Protein 9BCY (pdb70)

Solvent-accessible surface area: 15008 Å² total; per-residue (Å²): 59,75,42,70,0,62,89,144,60,142,60,28,0,30,0,2,1,3,27,91,82,0,9,5,0,12,50,4,76,25,76,9,85,38,131,69,0,34,181,52,52,14,154,48,19,68,142,63,11,16,9,20,9,105,4,28,124,86,16,110,110,86,15,15,146,95,12,93,82,39,92,121,29,121,10,59,16,125,85,37,64,0,50,24,51,62,43,92,5,8,0,59,55,52,48,6,82,106,26,4,0,0,24,5,0,41,16,137,174,38,64,1,0,0,0,0,3,0,3,0,104,86,48,91,84,7,0,4,2,4,0,10,10,85,152,105,120,40,42,71,78,62,21,171,57,30,121,106,33,61,72,45,69,0,68,92,145,65,144,61,26,0,28,0,1,2,0,30,69,63,0,13,14,0,19,48,4,76,31,94,10,84,47,120,84,1,24,150,45,72,18,127,29,21,58,156,33,13,12,12,21,1,103,10,36,127,98,42,147,100,83,12,15,147,102,11,84,85,40,95,117,32,121,10,57,15,125,90,38,63,0,54,25,58,62,45,96,5,14,0,59,54,65,50,9,133,73,20,4,0,0,22,3,0,41,19,138,164,35,54,1,0,0,0,0,2,0,4,1,110,86,46,88,82,6,0,4,2,3,0,11,19,73,161,114,104,33,40,71,81,58,20,165,68,37,104,101,25

Structure (mmCIF, N/CA/C/O backbone):
data_9BCY
#
_entry.id   9BCY
#
_cell.length_a   39.160
_cell.length_b   40.112
_cell.length_c   56.511
_cell.angle_alpha   93.585
_cell.angle_beta   94.403
_cell.angle_gamma   111.925
#
_symmetry.space_group_name_H-M   'P 1'
#
loop_
_entity.id
_entity.type
_entity.pdbx_description
1 polymer 'Structural polyprotein'
2 non-polymer 1,2-ETHANEDIOL
3 water water
#
loop_
_atom_site.group_PDB
_atom_site.id
_atom_site.type_symbol
_atom_site.label_atom_id
_atom_site.label_alt_id
_atom_site.label_comp_id
_atom_site.label_asym_id
_atom_site.label_entity_id
_atom_site.label_seq_id
_atom_site.pdbx_PDB_ins_code
_atom_site.Cartn_x
_atom_site.Cartn_y
_atom_site.Cartn_z
_atom_site.occupancy
_atom_site.B_iso_or_equiv
_atom_site.auth_seq_id
_atom_site.auth_comp_id
_atom_site.auth_asym_id
_atom_site.auth_atom_id
_atom_site.pdbx_PDB_model_num
ATOM 1 N N . CYS A 1 9 ? 17.246 12.794 22.706 1.000 154.439 110 CYS AAA N 1
ATOM 2 C CA . CYS A 1 9 ? 15.812 13.133 22.655 1.000 174.955 110 CYS AAA CA 1
ATOM 3 C C . CYS A 1 9 ? 14.942 12.203 23.508 1.000 51.303 110 CYS AAA C 1
ATOM 4 O O . CYS A 1 9 ? 13.743 12.408 23.537 1.000 14.250 110 CYS AAA O 1
ATOM 7 N N . ILE A 1 10 ? 15.507 11.185 24.164 1.000 10.231 111 ILE AAA N 1
ATOM 8 C CA . ILE A 1 10 ? 14.764 10.267 25.029 1.000 8.827 111 ILE AAA CA 1
ATOM 9 C C . ILE A 1 10 ? 15.382 10.361 26.410 1.000 8.585 111 ILE AAA C 1
ATOM 10 O O . ILE A 1 10 ? 16.623 10.317 26.540 1.000 11.095 111 ILE AAA O 1
ATOM 15 N N . PHE A 1 11 ? 14.565 10.471 27.444 1.000 7.397 112 PHE AAA N 1
ATOM 16 C CA . PHE A 1 11 ? 14.977 10.627 28.831 1.000 7.986 112 PHE AAA CA 1
ATOM 17 C C . PHE A 1 11 ? 14.261 9.595 29.687 1.000 7.887 112 PHE AAA C 1
ATOM 18 O O . PHE A 1 11 ? 13.113 9.238 29.440 1.000 9.044 112 PHE AAA O 1
ATOM 26 N N . GLU A 1 12 ? 14.933 9.126 30.734 1.000 8.425 113 GLU AAA N 1
ATOM 27 C CA . GLU A 1 12 ? 14.299 8.283 31.728 1.000 8.570 113 GLU AAA CA 1
ATOM 28 C C . GLU A 1 12 ? 13.440 9.107 32.656 1.000 7.864 113 GLU AAA C 1
ATOM 29 O O . GLU A 1 12 ? 13.828 10.220 33.035 1.000 9.190 113 GLU AAA O 1
ATOM 35 N N . VAL A 1 13 ? 12.332 8.514 33.089 1.000 7.777 114 VAL AAA N 1
ATOM 36 C CA . VAL A 1 13 ? 11.547 8.961 34.236 1.000 7.750 114 VAL AAA CA 1
ATOM 37 C C . VAL A 1 13 ? 11.921 8.033 35.382 1.000 8.459 114 VAL AAA C 1
ATOM 38 O O . VAL A 1 13 ? 12.049 6.824 35.185 1.000 9.160 114 VAL AAA O 1
ATOM 42 N N A LYS A 1 14 ? 12.142 8.599 36.569 0.500 8.490 115 LYS AAA N 1
ATOM 43 N N B LYS A 1 14 ? 12.141 8.601 36.567 0.500 8.704 115 LYS AAA N 1
ATOM 44 C CA A LYS A 1 14 ? 12.536 7.794 37.737 0.500 9.507 115 LYS AAA CA 1
ATOM 45 C CA B LYS A 1 14 ? 12.535 7.802 37.738 0.500 9.824 115 LYS AAA CA 1
ATOM 46 C C A LYS A 1 14 ? 11.675 8.135 38.945 0.500 10.011 115 LYS AAA C 1
ATOM 47 C C B LYS A 1 14 ? 11.662 8.132 38.939 0.500 10.129 115 LYS AAA C 1
ATOM 48 O O A LYS A 1 14 ? 11.260 9.271 39.123 0.500 10.540 115 LYS AAA O 1
ATOM 49 O O B LYS A 1 14 ? 11.250 9.269 39.120 0.500 10.671 115 LYS AAA O 1
ATOM 60 N N . HIS A 1 15 ? 11.475 7.103 39.776 1.000 11.123 116 HIS AAA N 1
ATOM 61 C CA . HIS A 1 15 ? 10.791 7.225 41.054 1.000 11.701 116 HIS AAA CA 1
ATOM 62 C C . HIS A 1 15 ? 11.508 6.296 42.026 1.000 13.092 116 HIS AAA C 1
ATOM 63 O O . HIS A 1 15 ? 11.706 5.126 41.725 1.000 14.333 116 HIS AAA O 1
ATOM 70 N N . GLU A 1 16 ? 11.930 6.846 43.168 1.000 15.406 117 GLU AAA N 1
ATOM 71 C CA . GLU A 1 16 ? 12.626 6.054 44.207 1.000 17.997 117 GLU AAA CA 1
ATOM 72 C C . GLU A 1 16 ? 13.851 5.350 43.623 1.000 18.204 117 GLU AAA C 1
ATOM 73 O O . GLU A 1 16 ? 14.166 4.214 44.021 1.000 19.734 117 GLU AAA O 1
ATOM 79 N N . GLY A 1 17 ? 14.553 6.032 42.713 1.000 17.578 118 GLY AAA N 1
ATOM 80 C CA . GLY A 1 17 ? 15.794 5.551 42.118 1.000 20.004 118 GLY AAA CA 1
ATOM 81 C C . GLY A 1 17 ? 15.618 4.534 41.004 1.000 17.640 118 GLY AAA C 1
ATOM 82 O O . GLY A 1 17 ? 16.626 4.046 40.476 1.000 22.077 118 GLY AAA O 1
ATOM 83 N N . LYS A 1 18 ? 14.363 4.202 40.661 1.000 15.426 119 LYS AAA N 1
ATOM 84 C CA . LYS A 1 18 ? 14.095 3.179 39.656 1.000 15.568 119 LYS AAA CA 1
ATOM 85 C C . LYS A 1 18 ? 13.540 3.858 38.403 1.000 13.102 119 LYS AAA C 1
ATOM 86 O O . LYS A 1 18 ? 12.755 4.782 38.506 1.000 11.920 119 LYS AAA O 1
ATOM 92 N N . VAL A 1 19 ? 13.947 3.358 37.251 1.000 13.119 120 VAL AAA N 1
ATOM 93 C CA . VAL A 1 19 ? 13.394 3.840 35.979 1.000 11.070 120 VAL AAA CA 1
ATOM 94 C C . VAL A 1 19 ? 11.967 3.327 35.878 1.000 11.517 120 VAL AAA C 1
ATOM 95 O O . VAL A 1 19 ? 11.742 2.114 35.936 1.000 15.411 120 VAL AAA O 1
ATOM 99 N N . THR A 1 20 ? 11.016 4.224 35.647 1.000 9.628 121 THR AAA N 1
ATOM 100 C CA . THR A 1 20 ? 9.599 3.879 35.572 1.000 9.486 121 THR AAA CA 1
ATOM 101 C C . THR A 1 20 ? 9.013 4.000 34.168 1.000 8.710 121 THR AAA C 1
ATOM 102 O O . THR A 1 20 ? 7.915 3.529 33.937 1.000 9.295 121 THR AAA O 1
ATOM 106 N N . GLY A 1 21 ? 9.748 4.630 33.260 1.000 8.105 122 GLY AAA N 1
ATOM 107 C CA . GLY A 1 21 ? 9.285 4.861 31.900 1.000 7.736 122 GLY AAA CA 1
ATOM 108 C C . GLY A 1 21 ? 10.157 5.950 31.292 1.000 7.265 122 GLY AAA C 1
ATOM 109 O O . GLY A 1 21 ? 11.245 6.229 31.799 1.000 7.651 122 GLY AAA O 1
ATOM 110 N N . TYR A 1 22 ? 9.655 6.555 30.211 1.000 6.855 123 TYR AAA N 1
ATOM 111 C CA . TYR A 1 22 ? 10.446 7.457 29.394 1.000 6.888 123 TYR AAA CA 1
ATOM 112 C C . TYR A 1 22 ? 9.639 8.677 28.982 1.000 6.217 123 TYR AAA C 1
ATOM 113 O O . TYR A 1 22 ? 8.411 8.664 28.953 1.000 6.848 123 TYR AAA O 1
ATOM 122 N N . ALA A 1 23 ? 10.378 9.737 28.656 1.000 6.689 124 ALA AAA N 1
ATOM 123 C CA . ALA A 1 23 ? 9.832 10.949 28.070 1.000 6.438 124 ALA AAA CA 1
ATOM 124 C C . ALA A 1 23 ? 10.652 11.279 26.836 1.000 6.415 124 ALA AAA C 1
ATOM 125 O O . ALA A 1 23 ? 11.837 10.953 26.780 1.000 9.146 124 ALA AAA O 1
ATOM 127 N N . CYS A 1 24 ? 10.045 11.903 25.834 1.000 5.682 125 CYS AAA N 1
ATOM 128 C CA A CYS A 1 24 ? 10.655 12.183 24.532 0.500 5.597 125 CYS AAA CA 1
ATOM 129 C CA B CYS A 1 24 ? 10.800 12.221 24.634 0.500 6.439 125 CYS AAA CA 1
ATOM 130 C C . CYS A 1 24 ? 10.558 13.653 24.194 1.000 5.915 125 CYS AAA C 1
ATOM 131 O O . CYS A 1 24 ? 9.523 14.273 24.461 1.000 8.347 125 CYS AAA O 1
ATOM 136 N N . LEU A 1 25 ? 11.552 14.183 23.503 1.000 5.371 126 LEU AAA N 1
ATOM 137 C CA . LEU A 1 25 ? 11.487 15.503 22.905 1.000 5.582 126 LEU AAA CA 1
ATOM 138 C C . LEU A 1 25 ? 10.984 15.352 21.476 1.000 5.606 126 LEU AAA C 1
ATOM 139 O O . LEU A 1 25 ? 11.653 14.728 20.636 1.000 6.545 126 LEU AAA O 1
ATOM 144 N N . VAL A 1 26 ? 9.805 15.902 21.196 1.000 5.570 127 VAL AAA N 1
ATOM 145 C CA . VAL A 1 26 ? 9.148 15.739 19.903 1.000 6.049 127 VAL AAA CA 1
ATOM 146 C C . VAL A 1 26 ? 8.578 17.081 19.499 1.000 5.991 127 VAL AAA C 1
ATOM 147 O O . VAL A 1 26 ? 7.772 17.673 20.227 1.000 6.691 127 VAL AAA O 1
ATOM 151 N N . GLY A 1 27 ? 8.966 17.577 18.317 1.000 7.296 128 GLY AAA N 1
ATOM 152 C CA . GLY A 1 27 ? 8.504 18.887 17.884 1.000 8.054 128 GLY AAA CA 1
ATOM 153 C C . GLY A 1 27 ? 8.978 19.967 18.841 1.000 7.902 128 GLY AAA C 1
ATOM 154 O O . GLY A 1 27 ? 10.181 20.120 19.063 1.000 10.407 128 GLY AAA O 1
ATOM 155 N N . ASP A 1 28 ? 8.032 20.697 19.430 1.000 7.439 129 ASP AAA N 1
ATOM 156 C CA A ASP A 1 28 ? 8.265 21.733 20.436 0.500 7.622 129 ASP AAA CA 1
ATOM 157 C CA B ASP A 1 28 ? 8.419 21.672 20.449 0.500 7.482 129 ASP AAA CA 1
ATOM 158 C C . ASP A 1 28 ? 8.053 21.243 21.864 1.000 6.796 129 ASP AAA C 1
ATOM 159 O O . ASP A 1 28 ? 8.131 22.076 22.767 1.000 7.898 129 ASP AAA O 1
ATOM 168 N N . LYS A 1 29 ? 7.721 19.970 22.068 1.000 6.122 130 LYS AAA N 1
ATOM 169 C CA . LYS A 1 29 ? 7.234 19.483 23.347 1.000 6.670 130 LYS AAA CA 1
ATOM 170 C C . LYS A 1 29 ? 8.093 18.391 23.962 1.000 5.709 130 LYS AAA C 1
ATOM 171 O O . LYS A 1 29 ? 8.609 17.513 23.273 1.000 6.529 130 LYS AAA O 1
ATOM 177 N N . VAL A 1 30 ? 8.181 18.461 25.280 1.000 5.750 131 VAL AAA N 1
ATOM 178 C CA . VAL A 1 30 ? 8.558 17.329 26.118 1.000 5.919 131 VAL AAA CA 1
ATOM 179 C C . VAL A 1 30 ? 7.294 16.508 26.311 1.000 5.746 131 VAL AAA C 1
ATOM 180 O O . VAL A 1 30 ? 6.308 17.078 26.779 1.000 7.597 131 VAL AAA O 1
ATOM 184 N N . MET A 1 31 ? 7.309 15.238 25.910 1.000 5.786 132 MET AAA N 1
ATOM 185 C CA . MET A 1 31 ? 6.123 14.385 25.941 1.000 5.864 132 MET AAA CA 1
ATOM 186 C C . MET A 1 31 ? 6.391 13.204 26.858 1.000 5.919 132 MET AAA C 1
ATOM 187 O O . MET A 1 31 ? 7.304 12.417 26.607 1.000 7.551 132 MET AAA O 1
ATOM 192 N N . LYS A 1 32 ? 5.577 13.041 27.879 1.000 6.599 133 LYS AAA N 1
ATOM 193 C CA . LYS A 1 32 ? 5.677 11.949 28.837 1.000 6.925 133 LYS AAA CA 1
ATOM 194 C C . LYS A 1 32 ? 4.293 11.340 28.984 1.000 6.406 133 LYS AAA C 1
ATOM 195 O O . LYS A 1 32 ? 3.312 12.082 29.088 1.000 7.402 133 LYS AAA O 1
ATOM 201 N N . PRO A 1 33 ? 4.123 10.013 29.064 1.000 6.227 134 PRO AAA N 1
ATOM 202 C CA . PRO A 1 33 ? 2.808 9.474 29.412 1.000 6.537 134 PRO AAA CA 1
ATOM 203 C C . PRO A 1 33 ? 2.438 9.943 30.815 1.000 6.663 134 PRO AAA C 1
ATOM 204 O O . PRO A 1 33 ? 3.213 9.785 31.745 1.000 7.264 134 PRO AAA O 1
ATOM 208 N N . ALA A 1 34 ? 1.238 10.494 30.958 1.000 6.752 135 ALA AAA N 1
ATOM 209 C CA . ALA A 1 34 ? 0.819 11.065 32.238 1.000 7.645 135 ALA AAA CA 1
ATOM 210 C C . ALA A 1 34 ? 0.821 10.023 33.339 1.000 7.969 135 ALA AAA C 1
ATOM 211 O O . ALA A 1 34 ? 1.214 10.304 34.480 1.000 9.574 135 ALA AAA O 1
ATOM 213 N N . HIS A 1 35 ? 0.442 8.779 33.013 1.000 7.663 136 HIS AAA N 1
ATOM 214 C CA . HIS A 1 35 ? 0.258 7.767 34.048 1.000 8.807 136 HIS AAA CA 1
ATOM 215 C C . HIS A 1 35 ? 1.564 7.266 34.645 1.000 8.815 136 HIS AAA C 1
ATOM 216 O O . HIS A 1 35 ? 1.539 6.615 35.694 1.000 10.027 136 HIS AAA O 1
ATOM 223 N N . VAL A 1 36 ? 2.701 7.547 34.030 1.000 8.302 137 VAL AAA N 1
ATOM 224 C CA . VAL A 1 36 ? 3.976 7.036 34.534 1.000 8.735 137 VAL AAA CA 1
ATOM 225 C C . VAL A 1 36 ? 4.357 7.801 35.796 1.000 9.046 137 VAL AAA C 1
ATOM 226 O O . VAL A 1 36 ? 4.451 9.044 35.767 1.000 9.256 137 VAL AAA O 1
ATOM 230 N N . PRO A 1 37 ? 4.614 7.122 36.932 1.000 10.031 138 PRO AAA N 1
ATOM 231 C CA . PRO A 1 37 ? 5.029 7.805 38.157 1.000 10.392 138 PRO AAA CA 1
ATOM 232 C C . PRO A 1 37 ? 6.464 8.322 38.041 1.000 9.527 138 PRO AAA C 1
ATOM 233 O O . PRO A 1 37 ? 7.288 7.758 37.341 1.000 10.522 138 PRO AAA O 1
ATOM 237 N N . GLY A 1 38 ? 6.741 9.379 38.791 1.000 10.003 139 GLY AAA N 1
ATOM 238 C CA . GLY A 1 38 ? 8.112 9.858 38.929 1.000 10.564 139 GLY AAA CA 1
ATOM 239 C C . GLY A 1 38 ? 8.389 11.161 38.196 1.000 10.592 139 GLY AAA C 1
ATOM 240 O O . GLY A 1 38 ? 7.497 11.856 37.732 1.000 11.295 139 GLY AAA O 1
ATOM 241 N N . VAL A 1 39 ? 9.688 11.476 38.151 1.000 9.911 140 VAL AAA N 1
ATOM 242 C CA A VAL A 1 39 ? 10.148 12.755 37.593 0.500 10.934 140 VAL AAA CA 1
ATOM 243 C CA B VAL A 1 39 ? 10.214 12.756 37.658 0.500 9.181 140 VAL AAA CA 1
ATOM 244 C C . VAL A 1 39 ? 11.175 12.456 36.511 1.000 8.931 140 VAL AAA C 1
ATOM 245 O O . VAL A 1 39 ? 11.970 11.525 36.613 1.000 10.123 140 VAL AAA O 1
ATOM 252 N N . ILE A 1 40 ? 11.143 13.275 35.458 1.000 7.781 141 ILE AAA N 1
ATOM 253 C CA . ILE A 1 40 ? 12.105 13.123 34.382 1.000 7.486 141 ILE AAA CA 1
ATOM 254 C C . ILE A 1 40 ? 13.516 13.372 34.926 1.000 7.835 141 ILE AAA C 1
ATOM 255 O O . ILE A 1 40 ? 13.745 14.393 35.585 1.000 8.778 141 ILE AAA O 1
ATOM 260 N N . ASP A 1 41 ? 14.454 12.488 34.573 1.000 8.186 142 ASP AAA N 1
ATOM 261 C CA . ASP A 1 41 ? 15.836 12.582 35.060 1.000 8.622 142 ASP AAA CA 1
ATOM 262 C C . ASP A 1 41 ? 16.670 13.531 34.198 1.000 8.377 142 ASP AAA C 1
ATOM 263 O O . ASP A 1 41 ? 17.555 13.091 33.470 1.000 9.914 142 ASP AAA O 1
ATOM 268 N N . ASN A 1 42 ? 16.328 14.808 34.283 1.000 8.376 143 ASN AAA N 1
ATOM 269 C CA . ASN A 1 42 ? 17.070 15.861 33.601 1.000 7.975 143 ASN AAA CA 1
ATOM 270 C C . ASN A 1 42 ? 16.873 17.131 34.407 1.000 8.406 143 ASN AAA C 1
ATOM 271 O O . ASN A 1 42 ? 15.745 17.467 34.720 1.000 8.972 143 ASN AAA O 1
ATOM 276 N N . ILE A 1 43 ? 17.962 17.839 34.723 1.000 8.665 144 ILE AAA N 1
ATOM 277 C CA . ILE A 1 43 ? 17.899 19.013 35.588 1.000 10.017 144 ILE AAA CA 1
ATOM 278 C C . ILE A 1 43 ? 16.965 20.068 35.048 1.000 9.472 144 ILE AAA C 1
ATOM 279 O O . ILE A 1 43 ? 16.229 20.682 35.823 1.000 11.594 144 ILE AAA O 1
ATOM 284 N N A ASP A 1 44 ? 17.009 20.306 33.744 0.250 9.435 145 ASP AAA N 1
ATOM 285 N N B ASP A 1 44 ? 17.009 20.306 33.744 0.250 9.435 145 ASP AAA N 1
ATOM 286 N N C ASP A 1 44 ? 17.019 20.310 33.744 0.500 8.710 145 ASP AAA N 1
ATOM 287 C CA A ASP A 1 44 ? 16.167 21.344 33.143 0.250 10.132 145 ASP AAA CA 1
ATOM 288 C CA B ASP A 1 44 ? 16.167 21.344 33.143 0.250 10.132 145 ASP AAA CA 1
ATOM 289 C CA C ASP A 1 44 ? 16.176 21.344 33.144 0.500 8.762 145 ASP AAA CA 1
ATOM 290 C C A ASP A 1 44 ? 14.718 20.866 33.086 0.250 9.526 145 ASP AAA C 1
ATOM 291 C C B ASP A 1 44 ? 14.718 20.866 33.086 0.250 9.526 145 ASP AAA C 1
ATOM 292 C C C ASP A 1 44 ? 14.726 20.861 33.099 0.500 8.763 145 ASP AAA C 1
ATOM 293 O O A ASP A 1 44 ? 13.797 21.576 33.522 0.250 11.780 145 ASP AAA O 1
ATOM 294 O O B ASP A 1 44 ? 13.797 21.576 33.522 0.250 11.780 145 ASP AAA O 1
ATOM 295 O O C ASP A 1 44 ? 13.802 21.553 33.556 0.500 10.229 145 ASP AAA O 1
ATOM 308 N N . LEU A 1 45 ? 14.506 19.658 32.566 1.000 7.568 146 LEU AAA N 1
ATOM 309 C CA . LEU A 1 45 ? 13.140 19.184 32.356 1.000 7.602 146 LEU AAA CA 1
ATOM 310 C C . LEU A 1 45 ? 12.422 19.014 33.684 1.000 7.953 146 LEU AAA C 1
ATOM 311 O O . LEU A 1 45 ? 11.200 19.251 33.748 1.000 8.960 146 LEU AAA O 1
ATOM 316 N N . ALA A 1 46 ? 13.115 18.612 34.743 1.000 8.399 147 ALA AAA N 1
ATOM 317 C CA . ALA A 1 46 ? 12.463 18.365 36.024 1.000 9.414 147 ALA AAA CA 1
ATOM 318 C C . ALA A 1 46 ? 11.897 19.649 36.621 1.000 9.670 147 ALA AAA C 1
ATOM 319 O O . ALA A 1 46 ? 10.982 19.570 37.448 1.000 11.929 147 ALA AAA O 1
ATOM 321 N N . ARG A 1 47 ? 12.437 20.805 36.249 1.000 9.430 148 ARG AAA N 1
ATOM 322 C CA . ARG A 1 47 ? 12.060 22.085 36.826 1.000 10.387 148 ARG AAA CA 1
ATOM 323 C C . ARG A 1 47 ? 10.966 22.808 36.054 1.000 9.943 148 ARG AAA C 1
ATOM 324 O O . ARG A 1 47 ? 10.536 23.886 36.469 1.000 11.738 148 ARG AAA O 1
ATOM 332 N N . LEU A 1 48 ? 10.464 22.238 34.974 1.000 8.383 149 LEU AAA N 1
ATOM 333 C CA . LEU A 1 48 ? 9.373 22.824 34.216 1.000 8.653 149 LEU AAA CA 1
ATOM 334 C C . LEU A 1 48 ? 8.021 22.502 34.844 1.000 9.112 149 LEU AAA C 1
ATOM 335 O O . LEU A 1 48 ? 7.878 21.500 35.529 1.000 10.795 149 LEU AAA O 1
ATOM 340 N N A SER A 1 49 ? 7.055 23.367 34.529 0.500 11.380 150 SER AAA N 1
ATOM 341 N N B SER A 1 49 ? 7.049 23.366 34.596 0.500 10.594 150 SER AAA N 1
ATOM 342 C CA A SER A 1 49 ? 5.624 23.082 34.724 0.500 13.389 150 SER AAA CA 1
ATOM 343 C CA B SER A 1 4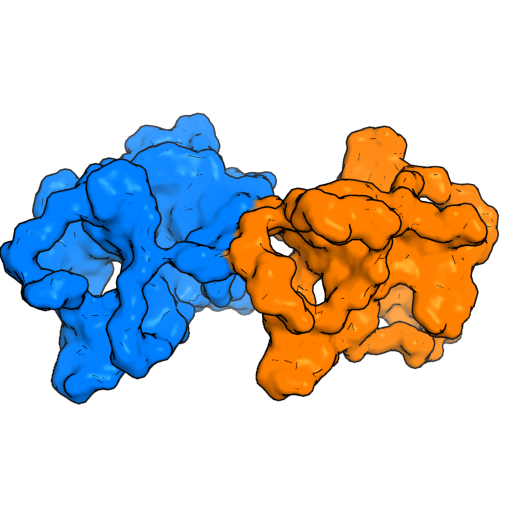9 ? 5.661 22.944 34.800 0.500 10.806 150 SER AAA CA 1
ATOM 344 C C A SER A 1 49 ? 5.033 22.348 33.518 0.500 10.250 150 SER AAA C 1
ATOM 345 C C B SER A 1 49 ? 5.194 22.193 33.560 0.500 8.936 150 SER AAA C 1
ATOM 346 O O A SER A 1 49 ? 5.251 22.765 32.376 0.500 11.786 150 SER AAA O 1
ATOM 347 O O B SER A 1 49 ? 5.689 22.402 32.457 0.500 8.154 150 SER AAA O 1
ATOM 352 N N . TYR A 1 50 ? 4.259 21.292 33.780 1.000 8.223 151 TYR AAA N 1
ATOM 353 C CA . TYR A 1 50 ? 3.725 20.455 32.724 1.000 7.052 151 TYR AAA CA 1
ATOM 354 C C . TYR A 1 50 ? 2.218 20.608 32.682 1.000 7.655 151 TYR AAA C 1
ATOM 355 O O . TYR A 1 50 ? 1.580 20.864 33.730 1.000 12.153 151 TYR AAA O 1
ATOM 364 N N . LYS A 1 51 ? 1.635 20.430 31.516 1.000 6.609 152 LYS AAA N 1
ATOM 365 C CA . LYS A 1 51 ? 0.196 20.282 31.371 1.000 7.181 152 LYS AAA CA 1
ATOM 366 C C . LYS A 1 51 ? -0.108 18.811 31.232 1.000 7.097 152 LYS AAA C 1
ATOM 367 O O . LYS A 1 51 ? 0.441 18.133 30.358 1.000 8.381 152 LYS AAA O 1
ATOM 373 N N . LYS A 1 52 ? -1.003 18.294 32.057 1.000 7.166 153 LYS AAA N 1
ATOM 374 C CA . LYS A 1 52 ? -1.298 16.873 32.170 1.000 9.050 153 LYS AAA CA 1
ATOM 375 C C . LYS A 1 52 ? -2.790 16.655 31.984 1.000 8.394 153 LYS AAA C 1
ATOM 376 O O . LYS A 1 52 ? -3.606 17.351 32.604 1.000 10.100 153 LYS AAA O 1
ATOM 382 N N A SER A 1 53 ? -3.162 15.668 31.186 0.500 9.770 154 SER AAA N 1
ATOM 383 N N B SER A 1 53 ? -3.190 15.690 31.182 0.500 8.817 154 SER AAA N 1
ATOM 384 C CA A SER A 1 53 ? -4.576 15.337 31.027 0.500 10.976 154 SER AAA CA 1
ATOM 385 C CA B SER A 1 53 ? -4.595 15.295 31.220 0.500 8.925 154 SER AAA CA 1
ATOM 386 C C A SER A 1 53 ? -4.754 13.863 30.715 0.500 9.832 154 SER AAA C 1
ATOM 387 C C B SER A 1 53 ? -4.721 13.844 30.823 0.500 8.759 154 SER AAA C 1
ATOM 388 O O A SER A 1 53 ? -3.948 13.261 29.963 0.500 10.022 154 SER AAA O 1
ATOM 389 O O B SER A 1 53 ? -3.853 13.244 30.148 0.500 9.014 154 SER AAA O 1
ATOM 394 N N . SER A 1 54 ? -5.846 13.278 31.212 1.000 9.629 155 SER AAA N 1
ATOM 395 C CA . SER A 1 54 ? -6.207 11.918 30.877 1.000 10.051 155 SER AAA CA 1
ATOM 396 C C . SER A 1 54 ? -6.696 11.793 29.444 1.000 9.005 155 SER AAA C 1
ATOM 397 O O . SER A 1 54 ? -6.805 10.662 28.980 1.000 11.239 155 SER AAA O 1
ATOM 400 N N . LYS A 1 55 ? -7.001 12.872 28.745 1.000 9.604 156 LYS AAA N 1
ATOM 401 C CA . LYS A 1 55 ? -7.614 12.777 27.416 1.000 11.360 156 LYS AAA CA 1
ATOM 402 C C . LYS A 1 55 ? -6.751 11.942 26.470 1.000 10.067 156 LYS AAA C 1
ATOM 403 O O . LYS A 1 55 ? -7.263 11.050 25.780 1.000 11.718 156 LYS AAA O 1
ATOM 409 N N . TYR A 1 56 ? -5.461 12.248 26.428 1.000 8.946 157 TYR AAA N 1
ATOM 410 C CA . TYR A 1 56 ? -4.505 11.529 25.596 1.000 9.296 157 TYR AAA CA 1
ATOM 411 C C . TYR A 1 56 ? -3.459 10.821 26.443 1.000 7.775 157 TYR AAA C 1
ATOM 412 O O . TYR A 1 56 ? -2.469 10.302 25.911 1.000 8.578 157 TYR AAA O 1
ATOM 421 N N . ASP A 1 57 ? -3.625 10.812 27.774 1.000 6.978 158 ASP AAA N 1
ATOM 422 C CA . ASP A 1 57 ? -2.611 10.306 28.691 1.000 6.981 158 ASP AAA CA 1
ATOM 423 C C . ASP A 1 57 ? -1.256 10.964 28.461 1.000 7.197 158 ASP AAA C 1
ATOM 424 O O . ASP A 1 57 ? -0.222 10.297 28.516 1.000 7.621 158 ASP AAA O 1
ATOM 429 N N . LEU A 1 58 ? -1.267 12.281 28.265 1.000 7.572 159 LEU AAA N 1
ATOM 430 C CA . LEU A 1 58 ? -0.038 13.045 28.034 1.000 7.714 159 LEU AAA CA 1
ATOM 431 C C . LEU A 1 58 ? 0.194 14.063 29.138 1.000 7.002 159 LEU AAA C 1
ATOM 432 O O . LEU A 1 58 ? -0.713 14.737 29.624 1.000 8.121 159 LEU AAA O 1
ATOM 437 N N . GLU A 1 59 ? 1.478 14.207 29.444 1.000 6.852 160 GLU AAA N 1
ATOM 438 C CA . GLU A 1 59 ? 2.029 15.245 30.315 1.000 6.778 160 GLU AAA CA 1
ATOM 439 C C . GLU A 1 59 ? 3.112 15.937 29.503 1.000 6.325 160 GLU AAA C 1
ATOM 440 O O . GLU A 1 59 ? 4.092 15.280 29.151 1.000 8.132 160 GLU AAA O 1
ATOM 446 N N A CYS A 1 60 ? 2.939 17.225 29.219 0.500 5.638 161 CYS AAA N 1
ATOM 447 N N B CYS A 1 60 ? 2.931 17.219 29.189 0.500 6.481 161 CYS AAA N 1
ATOM 448 C CA A CYS A 1 60 ? 3.810 17.910 28.266 0.500 5.534 161 CYS AAA CA 1
ATOM 449 C CA B CYS A 1 60 ? 3.839 17.887 28.256 0.500 6.819 161 CYS AAA CA 1
ATOM 450 C C A CYS A 1 60 ? 4.274 19.245 28.807 0.500 5.836 161 CYS AAA C 1
ATOM 451 C C B CYS A 1 60 ? 4.221 19.277 28.714 0.500 6.560 161 CYS AAA C 1
ATOM 452 O O A CYS A 1 60 ? 3.641 19.887 29.654 0.500 6.191 161 CYS AAA O 1
ATOM 453 O O B CYS A 1 60 ? 3.473 19.985 29.404 0.500 6.829 161 CYS AAA O 1
ATOM 458 N N . ALA A 1 61 ? 5.418 19.682 28.282 1.000 6.894 162 ALA AAA N 1
ATOM 459 C CA . ALA A 1 61 ? 5.942 21.031 28.536 1.000 7.390 162 ALA AAA CA 1
ATOM 460 C C . ALA A 1 61 ? 6.624 21.513 27.275 1.000 6.593 162 ALA AAA C 1
ATOM 461 O O . ALA A 1 61 ? 6.973 20.735 26.401 1.000 6.831 162 ALA AAA O 1
ATOM 463 N N . GLN A 1 62 ? 6.817 22.822 27.177 1.000 8.106 163 GLN AAA N 1
ATOM 464 C CA . GLN A 1 62 ? 7.627 23.358 26.084 1.000 7.683 163 GLN AAA CA 1
ATOM 465 C C . GLN A 1 62 ? 9.087 22.970 26.282 1.000 6.987 163 GLN AAA C 1
ATOM 466 O O . GLN A 1 62 ? 9.632 23.104 27.369 1.000 8.252 163 GLN AAA O 1
ATOM 472 N N . ILE A 1 63 ? 9.728 22.512 25.215 1.000 7.103 164 ILE AAA N 1
ATOM 473 C CA . ILE A 1 63 ? 11.144 22.154 25.312 1.000 7.345 164 ILE AAA CA 1
ATOM 474 C C . ILE A 1 63 ? 11.972 23.399 25.605 1.000 6.939 164 ILE AAA C 1
ATOM 475 O O . ILE A 1 63 ? 11.829 24.414 24.924 1.000 7.960 164 ILE AAA O 1
ATOM 480 N N . PRO A 1 64 ? 12.890 23.330 26.579 1.000 7.445 165 PRO AAA N 1
ATOM 481 C CA . PRO A 1 64 ? 13.787 24.468 26.828 1.000 8.636 165 PRO AAA CA 1
ATOM 482 C C . PRO A 1 64 ? 14.579 24.830 25.575 1.000 7.847 165 PRO AAA C 1
ATOM 483 O O . PRO A 1 64 ? 14.981 23.968 24.804 1.000 8.165 165 PRO AAA O 1
ATOM 487 N N . VAL A 1 65 ? 14.903 26.126 25.463 1.000 8.261 166 VAL AAA N 1
ATOM 488 C CA . VAL A 1 65 ? 15.749 26.608 24.376 1.000 8.257 166 VAL AAA CA 1
ATOM 489 C C . VAL A 1 65 ? 16.997 25.748 24.174 1.000 8.293 166 VAL AAA C 1
ATOM 490 O O . VAL A 1 65 ? 17.352 25.426 23.039 1.000 8.926 166 VAL AAA O 1
ATOM 494 N N . ALA A 1 66 ? 17.670 25.376 25.261 1.000 8.383 167 ALA AAA N 1
ATOM 495 C CA . ALA A 1 66 ? 18.923 24.620 25.149 1.000 9.306 167 ALA AAA CA 1
ATOM 496 C C . ALA A 1 66 ? 18.764 23.253 24.510 1.000 9.090 167 ALA AAA C 1
ATOM 497 O O . ALA A 1 66 ? 19.754 22.662 24.092 1.000 10.450 167 ALA AAA O 1
ATOM 499 N N . MET A 1 67 ? 17.535 22.720 24.524 1.000 7.851 168 MET AAA N 1
ATOM 500 C CA . MET A 1 67 ? 17.258 21.356 24.097 1.000 8.260 168 MET AAA CA 1
ATOM 501 C C . MET A 1 67 ? 16.461 21.300 22.812 1.000 8.663 168 MET AAA C 1
ATOM 502 O O . MET A 1 67 ? 16.230 20.201 22.282 1.000 9.914 168 MET AAA O 1
ATOM 507 N N . LYS A 1 68 ? 16.003 22.427 22.282 1.000 8.707 169 LYS AAA N 1
ATOM 508 C CA . LYS A 1 68 ? 15.098 22.409 21.140 1.000 9.440 169 LYS AAA CA 1
ATOM 509 C C . LYS A 1 68 ? 15.687 21.682 19.950 1.000 9.591 169 LYS AAA C 1
ATOM 510 O O . LYS A 1 68 ? 14.975 20.949 19.244 1.000 10.431 169 LYS AAA O 1
ATOM 516 N N . SER A 1 69 ? 16.984 21.885 19.704 1.000 9.950 170 SER AAA N 1
ATOM 517 C CA . SER A 1 69 ? 17.604 21.322 18.510 1.000 11.579 170 SER AAA CA 1
ATOM 518 C C . SER A 1 69 ? 17.753 19.805 18.607 1.000 11.059 170 SER AAA C 1
ATOM 519 O O . SER A 1 69 ? 18.049 19.163 17.583 1.000 13.667 170 SER AAA O 1
ATOM 522 N N . ASP A 1 70 ? 17.628 19.242 19.803 1.000 9.500 171 ASP AAA N 1
ATOM 523 C CA . ASP A 1 70 ? 17.689 17.792 19.985 1.000 10.420 171 ASP AAA CA 1
ATOM 524 C C . ASP A 1 70 ? 16.345 17.117 19.768 1.000 9.554 171 ASP AAA C 1
ATOM 525 O O . ASP A 1 70 ? 16.290 15.875 19.781 1.000 11.747 171 ASP AAA O 1
ATOM 530 N N . ALA A 1 71 ? 15.280 17.861 19.590 1.000 8.014 172 ALA AAA N 1
ATOM 531 C CA . ALA A 1 71 ? 13.967 17.249 19.442 1.000 7.279 172 ALA AAA CA 1
ATOM 532 C C . ALA A 1 71 ? 13.856 16.455 18.160 1.000 7.347 172 ALA AAA C 1
ATOM 533 O O . ALA A 1 71 ? 14.367 16.863 17.120 1.000 9.580 172 ALA AAA O 1
ATOM 535 N N . SER A 1 72 ? 13.114 15.370 18.220 1.000 6.464 173 SER AAA N 1
ATOM 536 C CA A SER A 1 72 ? 12.769 14.630 17.019 0.500 6.732 173 SER AAA CA 1
ATOM 537 C CA B SER A 1 72 ? 12.764 14.626 17.018 0.500 6.662 173 SER AAA CA 1
ATOM 538 C C . SER A 1 72 ? 11.654 15.320 16.260 1.000 6.253 173 SER AAA C 1
ATOM 539 O O . SER A 1 72 ? 10.782 15.953 16.842 1.000 7.482 173 SER AAA O 1
ATOM 544 N N A LYS A 1 73 ? 11.690 15.131 14.955 0.500 6.490 174 LYS AAA N 1
ATOM 545 N N B LYS A 1 73 ? 11.669 15.153 14.951 0.500 6.428 174 LYS AAA N 1
ATOM 546 C CA A LYS A 1 73 ? 10.553 15.418 14.091 0.500 7.064 174 LYS AAA CA 1
ATOM 547 C CA B LYS A 1 73 ? 10.497 15.485 14.148 0.500 7.113 174 LYS AAA CA 1
ATOM 548 C C A LYS A 1 73 ? 9.492 14.341 14.287 0.500 6.660 174 LYS AAA C 1
ATOM 549 C C B LYS A 1 73 ? 9.492 14.351 14.282 0.500 6.685 174 LYS AAA C 1
ATOM 550 O O A LYS A 1 73 ? 9.796 13.255 14.805 0.500 7.018 174 LYS AAA O 1
ATOM 551 O O B LYS A 1 73 ? 9.817 13.262 14.784 0.500 7.187 174 LYS AAA O 1
ATOM 562 N N . TYR A 1 74 ? 8.277 14.620 13.845 1.000 7.207 175 TYR AAA N 1
ATOM 563 C CA . TYR A 1 74 ? 7.183 13.659 13.882 1.000 6.830 175 TYR AAA CA 1
ATOM 564 C C . TYR A 1 74 ? 6.401 13.733 12.581 1.000 6.606 175 TYR AAA C 1
ATOM 565 O O . TYR A 1 74 ? 6.557 14.670 11.786 1.000 7.463 175 TYR AAA O 1
ATOM 574 N N . THR A 1 75 ? 5.552 12.729 12.376 1.000 6.652 176 THR AAA N 1
ATOM 575 C CA . THR A 1 75 ? 4.658 12.714 11.230 1.000 6.754 176 THR AAA CA 1
ATOM 576 C C . THR A 1 75 ? 3.395 11.957 11.568 1.000 6.606 176 THR AAA C 1
ATOM 577 O O . THR A 1 75 ? 3.422 11.022 12.363 1.000 7.800 176 THR AAA O 1
ATOM 581 N N . HIS A 1 76 ? 2.313 12.316 10.870 1.000 7.336 177 HIS AAA N 1
ATOM 582 C CA . HIS A 1 76 ? 1.077 11.553 10.832 1.000 7.490 177 HIS AAA CA 1
ATOM 583 C C . HIS A 1 76 ? 1.142 10.359 9.882 1.000 7.621 177 HIS AAA C 1
ATOM 584 O O . HIS A 1 76 ? 0.274 9.489 9.942 1.000 8.326 177 HIS AAA O 1
ATOM 591 N N . GLU A 1 77 ? 2.138 10.336 8.999 1.000 7.535 178 GLU AAA N 1
ATOM 592 C CA . GLU A 1 77 ? 2.160 9.327 7.941 1.000 8.699 178 GLU AAA CA 1
ATOM 593 C C . GLU A 1 77 ? 2.496 7.954 8.496 1.000 8.485 178 GLU AAA C 1
ATOM 594 O O . GLU A 1 77 ? 3.599 7.737 9.029 1.000 8.765 178 GLU AAA O 1
ATOM 600 N N . LYS A 1 78 ? 1.551 7.025 8.353 1.000 8.406 179 LYS AAA N 1
ATOM 601 C CA . LYS A 1 78 ? 1.704 5.671 8.860 1.000 8.876 179 LYS AAA CA 1
ATOM 602 C C . LYS A 1 78 ? 1.233 4.685 7.798 1.000 8.811 179 LYS AAA C 1
ATOM 603 O O . LYS A 1 78 ? 0.300 3.928 8.022 1.000 9.879 179 LYS AAA O 1
ATOM 609 N N . PRO A 1 79 ? 1.923 4.619 6.643 1.000 7.925 180 PRO AAA N 1
ATOM 610 C CA . PRO A 1 79 ? 1.649 3.532 5.703 1.000 8.490 180 PRO AAA CA 1
ATOM 611 C C . PRO A 1 79 ? 1.903 2.197 6.385 1.000 8.772 180 PRO AAA C 1
ATOM 612 O O . PRO A 1 79 ? 2.716 2.064 7.318 1.000 9.419 180 PRO AAA O 1
ATOM 616 N N . GLU A 1 80 ? 1.238 1.162 5.903 1.000 8.633 181 GLU AAA N 1
ATOM 617 C CA . GLU A 1 80 ? 1.447 -0.166 6.463 1.000 9.050 181 GLU AAA CA 1
ATOM 618 C C . GLU A 1 80 ? 2.863 -0.648 6.183 1.000 8.379 181 GLU AAA C 1
ATOM 619 O O . GLU A 1 80 ? 3.505 -0.277 5.199 1.000 9.582 181 GLU AAA O 1
ATOM 625 N N . GLY A 1 81 ? 3.361 -1.483 7.095 1.000 7.778 182 GLY AAA N 1
ATOM 626 C CA . GLY A 1 81 ? 4.706 -2.017 6.952 1.000 7.688 182 GLY AAA CA 1
ATOM 627 C C . GLY A 1 81 ? 5.319 -2.178 8.330 1.000 7.223 182 GLY AAA C 1
ATOM 628 O O . GLY A 1 81 ? 4.683 -2.778 9.215 1.000 9.009 182 GLY AAA O 1
ATOM 629 N N . HIS A 1 82 ? 6.558 -1.724 8.480 1.000 6.734 183 HIS AAA N 1
ATOM 630 C CA . HIS A 1 82 ? 7.287 -1.833 9.743 1.000 6.730 183 HIS AAA CA 1
ATOM 631 C C . HIS A 1 82 ? 7.965 -0.511 10.076 1.000 6.237 183 HIS AAA C 1
ATOM 632 O O . HIS A 1 82 ? 8.368 0.238 9.188 1.000 7.051 183 HIS AAA O 1
ATOM 639 N N . TYR A 1 83 ? 8.060 -0.304 11.374 1.000 6.395 184 TYR AAA N 1
ATOM 640 C CA . TYR A 1 83 ? 8.650 0.866 12.012 1.000 6.154 184 TYR AAA CA 1
ATOM 641 C C . TYR A 1 83 ? 9.696 0.413 13.022 1.000 6.028 184 TYR AAA C 1
ATOM 642 O O . TYR A 1 83 ? 9.901 -0.790 13.197 1.000 6.620 184 TYR AAA O 1
ATOM 651 N N . ASN A 1 84 ? 10.331 1.379 13.681 1.000 6.160 185 ASN AAA N 1
ATOM 652 C CA . ASN A 1 84 ? 11.529 1.115 14.468 1.000 6.417 185 ASN AAA CA 1
ATOM 653 C C . ASN A 1 84 ? 11.318 1.557 15.906 1.000 6.291 185 ASN AAA C 1
ATOM 654 O O . ASN A 1 84 ? 10.823 2.659 16.155 1.000 7.862 185 ASN AAA O 1
ATOM 659 N N . TRP A 1 85 ? 11.710 0.740 16.876 1.000 6.056 186 TRP AAA N 1
ATOM 660 C CA . TRP A 1 85 ? 11.777 1.189 18.259 1.000 6.565 186 TRP AAA CA 1
ATOM 661 C C . TRP A 1 85 ? 12.970 0.543 18.930 1.000 6.563 186 TRP AAA C 1
ATOM 662 O O . TRP A 1 85 ? 13.715 -0.221 18.324 1.000 7.348 186 TRP AAA O 1
ATOM 673 N N . HIS A 1 86 ? 13.115 0.815 20.224 1.000 6.930 187 HIS AAA N 1
ATOM 674 C CA . HIS A 1 86 ? 14.273 0.375 20.999 1.000 7.478 187 HIS AAA CA 1
ATOM 675 C C . HIS A 1 86 ? 14.569 -1.104 20.783 1.000 8.003 187 HIS AAA C 1
ATOM 676 O O . HIS A 1 86 ? 15.741 -1.495 20.700 1.000 9.668 187 HIS AAA O 1
ATOM 683 N N . TYR A 1 87 ? 13.537 -1.941 20.763 1.000 7.409 188 TYR AAA N 1
ATOM 684 C CA . TYR A 1 87 ? 13.711 -3.391 20.742 1.000 8.288 188 TYR AAA CA 1
ATOM 685 C C . TYR A 1 87 ? 13.768 -4.006 19.354 1.000 9.068 188 TYR AAA C 1
ATOM 686 O O . TYR A 1 87 ? 13.969 -5.223 19.260 1.000 12.207 188 TYR AAA O 1
ATOM 695 N N . GLY A 1 88 ? 13.567 -3.235 18.293 1.000 8.140 189 GLY AAA N 1
ATOM 696 C CA . GLY A 1 88 ? 13.610 -3.765 16.935 1.000 8.576 189 GLY AAA CA 1
ATOM 697 C C . GLY A 1 88 ? 12.449 -3.236 16.109 1.000 7.469 189 GLY AAA C 1
ATOM 698 O O . GLY A 1 88 ? 12.144 -2.050 16.122 1.000 9.337 189 GLY AAA O 1
ATOM 699 N N . ALA A 1 89 ? 11.800 -4.137 15.390 1.000 7.648 190 ALA AAA N 1
ATOM 700 C CA . ALA A 1 89 ? 10.748 -3.762 14.455 1.000 7.421 190 ALA AAA CA 1
ATOM 701 C C . ALA A 1 89 ? 9.375 -3.747 15.108 1.000 7.217 190 ALA AAA C 1
ATOM 702 O O . ALA A 1 89 ? 9.076 -4.600 15.950 1.000 8.458 190 ALA AAA O 1
ATOM 704 N N . VAL A 1 90 ? 8.540 -2.841 14.639 1.000 6.849 191 VAL AAA N 1
ATOM 705 C CA . VAL A 1 90 ? 7.134 -2.742 15.028 1.000 6.601 191 VAL AAA CA 1
ATOM 706 C C . VAL A 1 90 ? 6.308 -2.872 13.760 1.000 7.053 191 VAL AAA C 1
ATOM 707 O O . VAL A 1 90 ? 6.507 -2.102 12.823 1.000 8.002 191 VAL AAA O 1
ATOM 711 N N . GLN A 1 91 ? 5.386 -3.830 13.723 1.000 6.970 192 GLN AAA N 1
ATOM 712 C CA . GLN A 1 91 ? 4.504 -3.964 12.568 1.000 7.140 192 GLN AAA CA 1
ATOM 713 C C . GLN A 1 91 ? 3.383 -2.937 12.654 1.000 6.795 192 GLN AAA C 1
ATOM 714 O O . GLN A 1 91 ? 2.873 -2.676 13.740 1.000 7.825 192 GLN AAA O 1
ATOM 720 N N . TYR A 1 92 ? 2.958 -2.406 11.505 1.000 7.614 193 TYR AAA N 1
ATOM 721 C CA . TYR A 1 92 ? 1.778 -1.557 11.461 1.000 8.168 193 TYR AAA CA 1
ATOM 722 C C . TYR A 1 92 ? 0.885 -2.073 10.337 1.000 8.474 193 TYR AAA C 1
ATOM 723 O O . TYR A 1 92 ? 1.262 -2.020 9.162 1.000 9.263 193 TYR AAA O 1
ATOM 732 N N . THR A 1 93 ? -0.289 -2.559 10.716 1.000 8.950 194 THR AAA N 1
ATOM 733 C CA . THR A 1 93 ? -1.261 -3.086 9.759 1.000 10.801 194 THR AAA CA 1
ATOM 734 C C . THR A 1 93 ? -2.658 -2.850 10.313 1.000 10.615 194 THR AAA C 1
ATOM 735 O O . THR A 1 93 ? -2.872 -2.989 11.513 1.000 10.886 194 THR AAA O 1
ATOM 739 N N . GLY A 1 94 ? -3.603 -2.475 9.439 1.000 12.117 195 GLY AAA N 1
ATOM 740 C CA . GLY A 1 94 ? -4.980 -2.284 9.885 1.000 13.603 195 GLY AAA CA 1
ATOM 741 C C . GLY A 1 94 ? -5.121 -1.301 11.029 1.000 12.103 195 GLY AAA C 1
ATOM 742 O O . GLY A 1 94 ? -5.960 -1.491 11.899 1.000 13.705 195 GLY AAA O 1
ATOM 743 N N . GLY A 1 95 ? -4.317 -0.251 11.029 1.000 11.712 196 GLY AAA N 1
ATOM 744 C CA . GLY A 1 95 ? -4.421 0.767 12.064 1.000 11.345 196 GLY AAA CA 1
ATOM 745 C C . GLY A 1 95 ? -3.835 0.378 13.424 1.000 10.414 196 GLY AAA C 1
ATOM 746 O O . GLY A 1 95 ? -4.051 1.124 14.385 1.000 12.117 196 GLY AAA O 1
ATOM 747 N N . ARG A 1 96 ? -3.090 -0.725 13.501 1.000 9.412 197 ARG AAA N 1
ATOM 748 C CA . ARG A 1 96 ? -2.555 -1.235 14.755 1.000 9.490 197 ARG AAA CA 1
ATOM 749 C C . ARG A 1 96 ? -1.049 -1.449 14.689 1.000 8.245 197 ARG AAA C 1
ATOM 750 O O . ARG A 1 96 ? -0.551 -2.097 13.762 1.000 8.877 197 ARG AAA O 1
ATOM 758 N N . PHE A 1 97 ? -0.337 -0.934 15.687 1.000 7.617 198 PHE AAA N 1
ATOM 759 C CA . PHE A 1 97 ? 1.052 -1.290 15.906 1.000 7.168 198 PHE AAA CA 1
ATOM 760 C C . PHE A 1 97 ? 1.123 -2.558 16.738 1.000 6.884 198 PHE AAA C 1
ATOM 761 O O . PHE A 1 97 ? 0.480 -2.622 17.791 1.000 8.139 198 PHE AAA O 1
ATOM 769 N N . THR A 1 98 ? 1.877 -3.557 16.277 1.000 7.197 199 THR AAA N 1
ATOM 770 C CA . THR A 1 98 ? 2.065 -4.781 17.037 1.000 7.339 199 THR AAA CA 1
ATOM 771 C C . THR A 1 98 ? 3.539 -5.139 17.135 1.000 7.776 199 THR AAA C 1
ATOM 772 O O . THR A 1 98 ? 4.346 -4.843 16.243 1.000 8.175 199 THR AAA O 1
ATOM 776 N N . VAL A 1 99 ? 3.840 -5.867 18.202 1.000 8.539 200 VAL AAA N 1
ATOM 777 C CA . VAL A 1 99 ? 5.165 -6.422 18.460 1.000 9.024 200 VAL AAA CA 1
ATOM 778 C C . VAL A 1 99 ? 4.968 -7.817 19.022 1.000 8.768 200 VAL AAA C 1
ATOM 779 O O . VAL A 1 99 ? 3.887 -8.183 19.513 1.000 8.773 200 VAL AAA O 1
ATOM 783 N N . PRO A 1 100 ? 6.005 -8.670 19.052 1.000 9.610 201 PRO AAA N 1
ATOM 784 C CA . PRO A 1 100 ? 5.868 -9.955 19.711 1.000 9.992 201 PRO AAA CA 1
ATOM 785 C C . PRO A 1 100 ? 5.586 -9.767 21.196 1.000 8.773 201 PRO AAA C 1
ATOM 786 O O . PRO A 1 100 ? 6.162 -8.902 21.847 1.000 9.571 201 PRO AAA O 1
ATOM 790 N N . THR A 1 101 ? 4.720 -10.630 21.736 1.000 9.241 202 THR AAA N 1
ATOM 791 C CA . THR A 1 101 ? 4.395 -10.539 23.155 1.000 9.048 202 THR AAA CA 1
ATOM 792 C C . THR A 1 101 ? 5.639 -10.785 23.998 1.000 10.538 202 THR AAA C 1
ATOM 793 O O . THR A 1 101 ? 6.423 -11.703 23.741 1.000 11.857 202 THR AAA O 1
ATOM 797 N N . GLY A 1 102 ? 5.799 -9.958 25.028 1.000 10.995 203 GLY AAA N 1
ATOM 798 C CA . GLY A 1 102 ? 6.925 -10.015 25.947 1.000 12.065 203 GLY AAA CA 1
ATOM 799 C C . GLY A 1 102 ? 8.101 -9.138 25.547 1.000 11.421 203 GLY AAA C 1
ATOM 800 O O . GLY A 1 102 ? 8.965 -8.884 26.389 1.000 14.397 203 GLY AAA O 1
ATOM 801 N N . VAL A 1 103 ? 8.127 -8.632 24.326 1.000 10.263 204 VAL AAA N 1
ATOM 802 C CA . VAL A 1 103 ? 9.204 -7.721 23.931 1.000 11.400 204 VAL AAA CA 1
ATOM 803 C C . VAL A 1 103 ? 9.058 -6.410 24.703 1.000 13.180 204 VAL AAA C 1
ATOM 804 O O . VAL A 1 103 ? 10.044 -5.919 25.255 1.000 15.967 204 VAL AAA O 1
ATOM 808 N N . GLY A 1 104 ? 7.858 -5.836 24.718 1.000 12.923 205 GLY AAA N 1
ATOM 809 C CA . GLY A 1 104 ? 7.551 -4.682 25.572 1.000 11.723 205 GLY AAA CA 1
ATOM 810 C C . GLY A 1 104 ? 6.893 -5.211 26.824 1.000 12.104 205 GLY AAA C 1
ATOM 811 O O . GLY A 1 104 ? 6.287 -6.313 26.828 1.000 13.750 205 GLY AAA O 1
ATOM 812 N N . LYS A 1 105 ? 6.987 -4.435 27.885 1.000 10.466 206 LYS AAA N 1
ATOM 813 C CA . LYS A 1 105 ? 6.503 -4.865 29.188 1.000 11.042 206 LYS AAA CA 1
ATOM 814 C C . LYS A 1 105 ? 6.365 -3.641 30.073 1.000 10.177 206 LYS AAA C 1
ATOM 815 O O . LYS A 1 105 ? 6.813 -2.541 29.723 1.000 9.736 206 LYS AAA O 1
ATOM 821 N N . PRO A 1 106 ? 5.775 -3.795 31.263 1.000 10.800 207 PRO AAA N 1
ATOM 822 C CA . PRO A 1 106 ? 5.760 -2.693 32.220 1.000 10.872 207 PRO AAA CA 1
ATOM 823 C C . PRO A 1 106 ? 7.155 -2.084 32.367 1.000 10.275 207 PRO AAA C 1
ATOM 824 O O . PRO A 1 106 ? 8.145 -2.801 32.514 1.000 11.915 207 PRO AAA O 1
ATOM 828 N N . GLY A 1 107 ? 7.218 -0.746 32.273 1.000 9.754 208 GLY AAA N 1
ATOM 829 C CA . GLY A 1 107 ? 8.476 -0.007 32.279 1.000 10.393 208 GLY AAA CA 1
ATOM 830 C C . GLY A 1 107 ? 8.805 0.616 30.914 1.000 9.434 208 GLY AAA C 1
ATOM 831 O O . GLY A 1 107 ? 9.670 1.497 30.839 1.000 10.146 208 GLY AAA O 1
ATOM 832 N N . ASP A 1 108 ? 8.147 0.158 29.847 1.000 8.650 209 ASP AAA N 1
ATOM 833 C CA . ASP A 1 108 ? 8.428 0.644 28.499 1.000 7.679 209 ASP AAA CA 1
ATOM 834 C C . ASP A 1 108 ? 7.516 1.771 28.020 1.000 7.596 209 ASP AAA C 1
ATOM 835 O O . ASP A 1 108 ? 7.613 2.157 26.852 1.000 8.110 209 ASP AAA O 1
ATOM 840 N N . SER A 1 109 ? 6.638 2.296 28.872 1.000 7.347 210 SER AAA N 1
ATOM 841 C CA A SER A 1 109 ? 5.813 3.440 28.515 0.500 7.289 210 SER AAA CA 1
ATOM 842 C CA B SER A 1 109 ? 5.826 3.403 28.374 0.500 7.850 210 SER AAA CA 1
ATOM 843 C C . SER A 1 109 ? 6.677 4.666 28.236 1.000 6.408 210 SER AAA C 1
ATOM 844 O O . SER A 1 109 ? 7.587 4.944 29.023 1.000 7.981 210 SER AAA O 1
ATOM 849 N N . GLY A 1 110 ? 6.353 5.386 27.175 1.000 6.090 211 GLY AAA N 1
ATOM 850 C CA . GLY A 1 110 ? 7.055 6.598 26.788 1.000 6.355 211 GLY AAA CA 1
ATOM 851 C C . GLY A 1 110 ? 8.091 6.394 25.699 1.000 6.552 211 GLY AAA C 1
ATOM 852 O O . GLY A 1 110 ? 8.609 7.377 25.181 1.000 7.316 211 GLY AAA O 1
ATOM 853 N N . ARG A 1 111 ? 8.404 5.148 25.364 1.000 6.626 212 ARG AAA N 1
ATOM 854 C CA . ARG A 1 111 ? 9.336 4.898 24.273 1.000 6.295 212 ARG AAA CA 1
ATOM 855 C C . ARG A 1 111 ? 8.700 5.296 22.950 1.000 6.002 212 ARG AAA C 1
ATOM 856 O O . ARG A 1 111 ? 7.546 4.978 22.678 1.000 6.789 212 ARG AAA O 1
ATOM 864 N N . PRO A 1 112 ? 9.464 5.976 22.072 1.000 6.181 213 PRO AAA N 1
ATOM 865 C CA . PRO A 1 112 ? 8.947 6.348 20.763 1.000 5.984 213 PRO AAA CA 1
ATOM 866 C C . PRO A 1 112 ? 9.112 5.240 19.733 1.000 5.849 213 PRO AAA C 1
ATOM 867 O O . PRO A 1 112 ? 9.994 4.383 19.824 1.000 6.751 213 PRO AAA O 1
ATOM 871 N N . ILE A 1 113 ? 8.265 5.304 18.710 1.000 5.434 214 ILE AAA N 1
ATOM 872 C CA . ILE A 1 113 ? 8.351 4.491 17.509 1.000 5.977 214 ILE AAA CA 1
ATOM 873 C C . ILE A 1 113 ? 8.623 5.455 16.355 1.000 5.694 214 ILE AAA C 1
ATOM 874 O O . ILE A 1 113 ? 7.948 6.492 16.254 1.000 6.062 214 ILE AAA O 1
ATOM 879 N N . PHE A 1 114 ? 9.587 5.110 15.499 1.000 6.219 215 PHE AAA N 1
ATOM 880 C CA . PHE A 1 114 ? 10.075 5.991 14.451 1.000 6.528 215 PHE AAA CA 1
ATOM 881 C C . PHE A 1 114 ? 9.943 5.333 13.090 1.000 5.660 215 PHE AAA C 1
ATOM 882 O O . PHE A 1 114 ? 10.023 4.103 12.975 1.000 6.427 215 PHE AAA O 1
ATOM 890 N N . ASP A 1 115 ? 9.855 6.151 12.044 1.000 5.845 216 ASP AAA N 1
ATOM 891 C CA . ASP A 1 115 ? 10.013 5.657 10.684 1.000 5.975 216 ASP AAA CA 1
ATOM 892 C C . ASP A 1 115 ? 11.492 5.752 10.287 1.000 6.177 216 ASP AAA C 1
ATOM 893 O O . ASP A 1 115 ? 12.354 6.131 11.070 1.000 6.792 216 ASP AAA O 1
ATOM 898 N N . ASN A 1 116 ? 11.795 5.325 9.058 1.000 6.473 217 ASN AAA N 1
ATOM 899 C CA . ASN A 1 116 ? 13.190 5.220 8.652 1.000 7.009 217 ASN AAA CA 1
ATOM 900 C C . ASN A 1 116 ? 13.843 6.571 8.401 1.000 7.526 217 ASN AAA C 1
ATOM 901 O O . ASN A 1 116 ? 15.062 6.660 8.350 1.000 9.085 217 ASN AAA O 1
ATOM 906 N N . LYS A 1 117 ? 13.045 7.634 8.258 1.000 8.234 218 LYS AAA N 1
ATOM 907 C CA . LYS A 1 117 ? 13.548 9.007 8.186 1.000 9.148 218 LYS AAA CA 1
ATOM 908 C C . LYS A 1 117 ? 13.777 9.581 9.569 1.000 9.406 218 LYS AAA C 1
ATOM 909 O O . LYS A 1 117 ? 14.179 10.754 9.668 1.000 11.655 218 LYS AAA O 1
ATOM 915 N N . GLY A 1 118 ? 13.543 8.823 10.624 1.000 8.599 219 GLY AAA N 1
ATOM 916 C CA . GLY A 1 118 ? 13.763 9.284 11.977 1.000 8.642 219 GLY AAA CA 1
ATOM 917 C C . GLY A 1 118 ? 12.622 10.115 12.540 1.000 7.812 219 GLY AAA C 1
ATOM 918 O O . GLY A 1 118 ? 12.809 10.704 13.617 1.000 9.074 219 GLY AAA O 1
ATOM 919 N N . ARG A 1 119 ? 11.462 10.121 11.885 1.000 7.058 220 ARG AAA N 1
ATOM 920 C CA . ARG A 1 119 ? 10.321 10.851 12.422 1.000 6.575 220 ARG AAA CA 1
ATOM 921 C C . ARG A 1 119 ? 9.571 9.959 13.394 1.000 5.973 220 ARG AAA C 1
ATOM 922 O O . ARG A 1 119 ? 9.318 8.779 13.103 1.000 7.197 220 ARG AAA O 1
ATOM 930 N N . VAL A 1 120 ? 9.184 10.519 14.538 1.000 5.981 221 VAL AAA N 1
ATOM 931 C CA . VAL A 1 120 ? 8.324 9.815 15.470 1.000 5.628 221 VAL AAA CA 1
ATOM 932 C C . VAL A 1 120 ? 6.937 9.648 14.850 1.000 5.886 221 VAL AAA C 1
ATOM 933 O O . VAL A 1 120 ? 6.349 10.635 14.384 1.000 6.701 221 VAL AAA O 1
ATOM 937 N N . VAL A 1 121 ? 6.423 8.419 14.882 1.000 5.708 222 VAL AAA N 1
ATOM 938 C CA . VAL A 1 121 ? 5.055 8.135 14.463 1.000 6.040 222 VAL AAA CA 1
ATOM 939 C C . VAL A 1 121 ? 4.145 7.806 15.628 1.000 5.764 222 VAL AAA C 1
ATOM 940 O O . VAL A 1 121 ? 2.930 7.862 15.463 1.000 6.915 222 VAL AAA O 1
ATOM 944 N N . ALA A 1 122 ? 4.696 7.459 16.776 1.000 5.603 223 ALA AAA N 1
ATOM 945 C CA . ALA A 1 122 ? 3.880 7.108 17.934 1.000 6.219 223 ALA AAA CA 1
ATOM 946 C C . ALA A 1 122 ? 4.740 7.126 19.181 1.000 5.788 223 ALA AAA C 1
ATOM 947 O O . ALA A 1 122 ? 5.964 6.970 19.120 1.000 6.031 223 ALA AAA O 1
ATOM 949 N N . ILE A 1 123 ? 4.083 7.251 20.328 1.000 5.784 224 ILE AAA N 1
ATOM 950 C CA . ILE A 1 123 ? 4.688 7.070 21.643 1.000 5.818 224 ILE AAA CA 1
ATOM 951 C C . ILE A 1 123 ? 3.912 5.980 22.354 1.000 5.547 224 ILE AAA C 1
ATOM 952 O O . ILE A 1 123 ? 2.680 6.020 22.409 1.000 6.446 224 ILE AAA O 1
ATOM 957 N N . VAL A 1 124 ? 4.616 4.992 22.894 1.000 5.835 225 VAL AAA N 1
ATOM 958 C CA . VAL A 1 124 ? 3.977 3.844 23.535 1.000 6.240 225 VAL AAA CA 1
ATOM 959 C C . VAL A 1 124 ? 3.410 4.204 24.901 1.000 6.364 225 VAL AAA C 1
ATOM 960 O O . VAL A 1 124 ? 4.111 4.763 25.745 1.000 7.790 225 VAL AAA O 1
ATOM 964 N N . LEU A 1 125 ? 2.143 3.825 25.113 1.000 6.007 226 LEU AAA N 1
ATOM 965 C CA . LEU A 1 125 ? 1.504 3.952 26.416 1.000 6.595 226 LEU AAA CA 1
ATOM 966 C C . LEU A 1 125 ? 1.393 2.623 27.164 1.000 6.941 226 LEU AAA C 1
ATOM 967 O O . LEU A 1 125 ? 1.467 2.575 28.396 1.000 8.353 226 LEU AAA O 1
ATOM 972 N N . GLY A 1 126 ? 1.190 1.532 26.414 1.000 7.311 227 GLY AAA N 1
ATOM 973 C CA . GLY A 1 126 ? 0.942 0.229 27.011 1.000 7.943 227 GLY AAA CA 1
ATOM 974 C C . GLY A 1 126 ? 0.724 -0.765 25.885 1.000 6.868 227 GLY AAA C 1
ATOM 975 O O . GLY A 1 126 ? 0.955 -0.480 24.714 1.000 7.041 227 GLY AAA O 1
ATOM 976 N N . GLY A 1 127 ? 0.238 -1.946 26.260 1.000 7.286 228 GLY AAA N 1
ATOM 977 C CA . GLY A 1 127 ? 0.063 -3.010 25.274 1.000 8.263 228 GLY AAA CA 1
ATOM 978 C C . GLY A 1 127 ? -1.081 -3.931 25.660 1.000 8.005 228 GLY AAA C 1
ATOM 979 O O . GLY A 1 127 ? -1.281 -4.196 26.828 1.000 9.370 228 GLY AAA O 1
ATOM 980 N N . ALA A 1 128 ? -1.791 -4.403 24.637 1.000 7.884 229 ALA AAA N 1
ATOM 981 C CA . ALA A 1 128 ? -2.837 -5.418 24.768 1.000 7.953 229 ALA AAA CA 1
ATOM 982 C C . ALA A 1 128 ? -2.262 -6.753 24.312 1.000 7.970 229 ALA AAA C 1
ATOM 983 O O . ALA A 1 128 ? -2.004 -6.949 23.121 1.000 9.029 229 ALA AAA O 1
ATOM 985 N N . ASN A 1 129 ? -2.066 -7.650 25.271 1.000 8.304 230 ASN AAA N 1
ATOM 986 C CA . ASN A 1 129 ? -1.616 -9.000 24.946 1.000 8.640 230 ASN AAA CA 1
ATOM 987 C C . ASN A 1 129 ? -2.703 -9.701 24.130 1.000 8.785 230 ASN AAA C 1
ATOM 988 O O . ASN A 1 129 ? -3.831 -9.849 24.634 1.000 9.453 230 ASN AAA O 1
ATOM 993 N N . GLU A 1 130 ? -2.396 -10.079 22.898 1.000 9.126 231 GLU AAA N 1
ATOM 994 C CA . GLU A 1 130 ? -3.331 -10.775 22.007 1.000 9.590 231 GLU AAA CA 1
ATOM 995 C C . GLU A 1 130 ? -2.843 -12.198 21.710 1.000 10.333 231 GLU AAA C 1
ATOM 996 O O . GLU A 1 130 ? -3.283 -12.826 20.741 1.000 11.311 231 GLU AAA O 1
ATOM 1002 N N . GLY A 1 131 ? -1.962 -12.720 22.542 1.000 10.533 232 GLY AAA N 1
ATOM 1003 C CA . GLY A 1 131 ? -1.413 -14.066 22.333 1.000 11.416 232 GLY AAA CA 1
ATOM 1004 C C . GLY A 1 131 ? 0.040 -13.975 21.889 1.000 11.887 232 GLY AAA C 1
ATOM 1005 O O . GLY A 1 131 ? 0.877 -13.456 22.624 1.000 12.087 232 GLY AAA O 1
ATOM 1006 N N . ALA A 1 132 ? 0.327 -14.422 20.678 1.000 12.118 233 ALA AAA N 1
ATOM 1007 C CA . ALA A 1 132 ? 1.696 -14.341 20.169 1.000 12.268 233 ALA AAA CA 1
ATOM 1008 C C . ALA A 1 132 ? 2.155 -12.897 19.978 1.000 10.097 233 ALA AAA C 1
ATOM 1009 O O . ALA A 1 132 ? 3.356 -12.630 20.091 1.000 11.534 233 ALA AAA O 1
ATOM 1011 N N . ARG A 1 133 ? 1.219 -12.007 19.665 1.000 10.553 234 ARG AAA N 1
ATOM 1012 C CA . ARG A 1 133 ? 1.513 -10.593 19.448 1.000 9.720 234 ARG AAA CA 1
ATOM 1013 C C . ARG A 1 133 ? 0.780 -9.729 20.452 1.000 8.913 234 ARG AAA C 1
ATOM 1014 O O . ARG A 1 133 ? -0.252 -10.135 20.998 1.000 9.663 234 ARG AAA O 1
ATOM 1022 N N . THR A 1 134 ? 1.317 -8.529 20.640 1.000 8.021 235 THR AAA N 1
ATOM 1023 C CA . THR A 1 134 ? 0.764 -7.502 21.517 1.000 8.324 235 THR AAA CA 1
ATOM 1024 C C . THR A 1 134 ? 0.500 -6.269 20.682 1.000 7.886 235 THR AAA C 1
ATOM 1025 O O . THR A 1 134 ? 1.402 -5.824 19.941 1.000 8.797 235 THR AAA O 1
ATOM 1029 N N . ALA A 1 135 ? -0.717 -5.732 20.785 1.000 7.672 236 ALA AAA N 1
ATOM 1030 C CA . ALA A 1 135 ? -1.094 -4.508 20.099 1.000 7.653 236 ALA AAA CA 1
ATOM 1031 C C . ALA A 1 135 ? -0.840 -3.334 21.033 1.000 7.118 236 ALA AAA C 1
ATOM 1032 O O . ALA A 1 135 ? -1.280 -3.322 22.173 1.000 8.590 236 ALA AAA O 1
ATOM 1034 N N . LEU A 1 136 ? -0.112 -2.338 20.537 1.000 6.864 237 LEU AAA N 1
ATOM 1035 C CA . LEU A 1 136 ? 0.293 -1.224 21.373 1.000 6.909 237 LEU AAA CA 1
ATOM 1036 C C . LEU A 1 136 ? -0.775 -0.142 21.466 1.000 6.866 237 LEU AAA C 1
ATOM 1037 O O . LEU A 1 136 ? -1.387 0.245 20.479 1.000 8.517 237 LEU AAA O 1
ATOM 1042 N N . SER A 1 137 ? -0.958 0.352 22.690 1.000 6.615 238 SER AAA N 1
ATOM 1043 C CA . SER A 1 137 ? -1.695 1.573 22.943 1.000 6.421 238 SER AAA CA 1
ATOM 1044 C C . SER A 1 137 ? -0.709 2.731 22.799 1.000 6.367 238 SER AAA C 1
ATOM 1045 O O . SER A 1 137 ? 0.387 2.647 23.347 1.000 6.570 238 SER AAA O 1
ATOM 1048 N N . VAL A 1 138 ? -1.083 3.738 22.007 1.000 6.135 239 VAL AA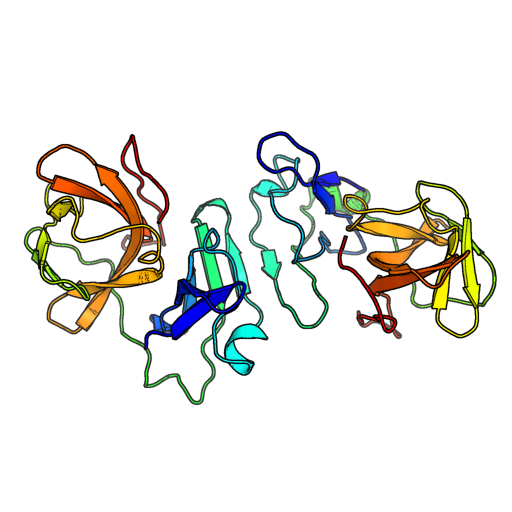A N 1
ATOM 1049 C CA . VAL A 1 138 ? -0.138 4.779 21.599 1.000 5.826 239 VAL AAA CA 1
ATOM 1050 C C . VAL A 1 138 ? -0.803 6.144 21.604 1.000 6.154 239 VAL AAA C 1
ATOM 1051 O O . VAL A 1 138 ? -2.007 6.274 21.393 1.000 7.590 239 VAL AAA O 1
ATOM 1055 N N . VAL A 1 139 ? 0.040 7.147 21.751 1.000 6.207 240 VAL AAA N 1
ATOM 1056 C CA . VAL A 1 139 ? -0.239 8.470 21.201 1.000 6.414 240 VAL AAA CA 1
ATOM 1057 C C . VAL A 1 139 ? 0.304 8.497 19.776 1.000 6.279 240 VAL AAA C 1
ATOM 1058 O O . VAL A 1 139 ? 1.419 8.035 19.518 1.000 7.122 240 VAL AAA O 1
ATOM 1062 N N . THR A 1 140 ? -0.500 9.026 18.858 1.000 6.784 241 THR AAA N 1
ATOM 1063 C CA . THR A 1 140 ? -0.104 9.132 17.459 1.000 6.856 241 THR AAA CA 1
ATOM 1064 C C . THR A 1 140 ? -0.758 10.364 16.862 1.000 7.403 241 THR AAA C 1
ATOM 1065 O O . THR A 1 140 ? -1.615 10.980 17.505 1.000 10.346 241 THR AAA O 1
ATOM 1069 N N . TRP A 1 141 ? -0.386 10.739 15.653 1.000 6.961 242 TRP AAA N 1
ATOM 1070 C CA . TRP A 1 141 ? -0.864 11.965 15.048 1.000 7.093 242 TRP AAA CA 1
ATOM 1071 C C . TRP A 1 141 ? -1.852 11.704 13.924 1.000 7.499 242 TRP AAA C 1
ATOM 1072 O O . TRP A 1 141 ? -1.624 10.882 13.043 1.000 9.414 242 TRP AAA O 1
ATOM 1083 N N A ASN A 1 142 ? -2.954 12.453 13.972 0.500 8.098 243 ASN AAA N 1
ATOM 1084 N N B ASN A 1 142 ? -2.975 12.414 14.009 0.500 8.839 243 ASN AAA N 1
ATOM 1085 C CA A ASN A 1 142 ? -3.940 12.502 12.891 0.500 9.315 243 ASN AAA CA 1
ATOM 1086 C CA B ASN A 1 142 ? -3.943 12.538 12.920 0.500 10.346 243 ASN AAA CA 1
ATOM 1087 C C A ASN A 1 142 ? -3.860 13.929 12.374 0.500 9.911 243 ASN AAA C 1
ATOM 1088 C C B ASN A 1 142 ? -3.796 13.953 12.403 0.500 10.073 243 ASN AAA C 1
ATOM 1089 O O A ASN A 1 142 ? -4.224 14.863 13.080 0.500 10.735 243 ASN AAA O 1
ATOM 1090 O O B ASN A 1 142 ? -4.098 14.896 13.134 0.500 9.918 243 ASN AAA O 1
ATOM 1099 N N . LYS A 1 143 ? -3.302 14.094 11.181 1.000 11.000 244 LYS AAA N 1
ATOM 1100 C CA . LYS A 1 143 ? -2.961 15.401 10.659 1.000 11.929 244 LYS AAA CA 1
ATOM 1101 C C . LYS A 1 143 ? -1.983 16.057 11.631 1.000 11.297 244 LYS AAA C 1
ATOM 1102 O O . LYS A 1 143 ? -0.959 15.428 12.006 1.000 11.763 244 LYS AAA O 1
ATOM 1108 N N . ASP A 1 144 ? -2.300 17.256 12.122 1.000 11.953 245 ASP AAA N 1
ATOM 1109 C CA . ASP A 1 144 ? -1.445 17.951 13.072 1.000 10.484 245 ASP AAA CA 1
ATOM 1110 C C . ASP A 1 144 ? -1.731 17.652 14.555 1.000 10.388 245 ASP AAA C 1
ATOM 1111 O O . ASP A 1 144 ? -1.030 18.150 15.425 1.000 11.784 245 ASP AAA O 1
ATOM 1116 N N . MET A 1 145 ? -2.740 16.820 14.828 1.000 8.877 246 MET AAA N 1
ATOM 1117 C CA . MET A 1 145 ? -3.273 16.676 16.172 1.000 9.137 246 MET AAA CA 1
ATOM 1118 C C . MET A 1 145 ? -2.896 15.346 16.808 1.000 8.682 246 MET AAA C 1
ATOM 1119 O O . MET A 1 145 ? -2.941 14.287 16.169 1.000 9.923 246 MET AAA O 1
ATOM 1124 N N . VAL A 1 146 ? -2.562 15.368 18.090 1.000 8.570 247 VAL AAA N 1
ATOM 1125 C CA . VAL A 1 146 ? -2.348 14.125 18.817 1.000 8.871 247 VAL AAA CA 1
ATOM 1126 C C . VAL A 1 146 ? -3.687 13.427 18.999 1.000 8.818 247 VAL AAA C 1
ATOM 1127 O O . VAL A 1 146 ? -4.747 14.072 19.122 1.000 9.967 247 VAL AAA O 1
ATOM 1131 N N . THR A 1 147 ? -3.612 12.111 19.085 1.000 8.564 248 THR AAA N 1
ATOM 1132 C CA A THR A 1 147 ? -4.730 11.231 19.384 0.500 10.002 248 THR AAA CA 1
ATOM 1133 C CA B THR A 1 147 ? -4.729 11.227 19.381 0.500 8.572 248 THR AAA CA 1
ATOM 1134 C C . THR A 1 147 ? -4.195 10.094 20.254 1.000 8.415 248 THR AAA C 1
ATOM 1135 O O . THR A 1 147 ? -2.984 9.823 20.241 1.000 10.171 248 THR AAA O 1
ATOM 1142 N N . LYS A 1 148 ? -5.079 9.408 20.952 1.000 8.403 249 LYS AAA N 1
ATOM 1143 C CA . LYS A 1 148 ? -4.740 8.227 21.739 1.000 8.455 249 LYS AAA CA 1
ATOM 1144 C C . LYS A 1 148 ? -5.522 7.052 21.185 1.000 8.189 249 LYS AAA C 1
ATOM 1145 O O . LYS A 1 148 ? -6.760 7.129 21.071 1.000 10.353 249 LYS AAA O 1
ATOM 1151 N N . ILE A 1 149 ? -4.826 5.979 20.829 1.000 8.396 250 ILE AAA N 1
ATOM 1152 C CA . ILE A 1 149 ? -5.448 4.782 20.269 1.000 9.407 250 ILE AAA CA 1
ATOM 1153 C C . ILE A 1 149 ? -5.117 3.649 21.202 1.000 9.472 250 ILE AAA C 1
ATOM 1154 O O . ILE A 1 149 ? -3.931 3.348 21.398 1.000 12.618 250 ILE AAA O 1
ATOM 1159 N N . THR A 1 150 ? -6.141 2.998 21.745 1.000 9.207 251 THR AAA N 1
ATOM 1160 C CA . THR A 1 150 ? -5.969 1.994 22.777 1.000 10.426 251 THR AAA CA 1
ATOM 1161 C C . THR A 1 150 ? -6.740 0.732 22.392 1.000 9.823 251 THR AAA C 1
ATOM 1162 O O . THR A 1 150 ? -7.978 0.698 22.480 1.000 11.499 251 THR AAA O 1
ATOM 1166 N N . PRO A 1 151 ? -6.029 -0.325 21.972 1.000 8.952 252 PRO AAA N 1
ATOM 1167 C CA . PRO A 1 151 ? -6.687 -1.597 21.707 1.000 9.322 252 PRO AAA CA 1
ATOM 1168 C C . PRO A 1 151 ? -7.414 -2.133 22.929 1.000 9.386 252 PRO AAA C 1
ATOM 1169 O O . PRO A 1 151 ? -7.026 -1.923 24.060 1.000 9.857 252 PRO AAA O 1
ATOM 1173 N N . GLU A 1 152 ? -8.483 -2.885 22.667 1.000 9.688 253 GLU AAA N 1
ATOM 1174 C CA . GLU A 1 152 ? -9.154 -3.596 23.753 1.000 9.923 253 GLU AAA CA 1
ATOM 1175 C C . GLU A 1 152 ? -8.146 -4.500 24.462 1.000 9.008 253 GLU AAA C 1
ATOM 1176 O O . GLU A 1 152 ? -7.312 -5.136 23.828 1.000 9.431 253 GLU AAA O 1
ATOM 1182 N N . GLY A 1 153 ? -8.245 -4.557 25.776 1.000 9.781 254 GLY AAA N 1
ATOM 1183 C CA . GLY A 1 153 ? -7.377 -5.401 26.587 1.000 10.601 254 GLY AAA CA 1
ATOM 1184 C C . GLY A 1 153 ? -6.037 -4.748 26.921 1.000 11.083 254 GLY AAA C 1
ATOM 1185 O O . GLY A 1 153 ? -5.157 -5.426 27.443 1.000 15.224 254 GLY AAA O 1
ATOM 1186 N N . THR A 1 154 ? -5.870 -3.447 26.677 1.000 9.625 255 THR AAA N 1
ATOM 1187 C CA . THR A 1 154 ? -4.605 -2.786 26.991 1.000 9.505 255 THR AAA CA 1
ATOM 1188 C C . THR A 1 154 ? -4.324 -2.784 28.478 1.000 10.507 255 THR AAA C 1
ATOM 1189 O O . THR A 1 154 ? -5.207 -2.460 29.280 1.000 12.101 255 THR AAA O 1
ATOM 1193 N N . GLU A 1 155 ? -3.080 -3.059 28.802 1.000 10.285 256 GLU AAA N 1
ATOM 1194 C CA . GLU A 1 155 ? -2.499 -2.717 30.091 1.000 11.946 256 GLU AAA CA 1
ATOM 1195 C C . GLU A 1 155 ? -1.577 -1.523 29.923 1.000 10.964 256 GLU AAA C 1
ATOM 1196 O O . GLU A 1 155 ? -0.682 -1.559 29.079 1.000 11.067 256 GLU AAA O 1
ATOM 1202 N N . GLU A 1 156 ? -1.769 -0.499 30.743 1.000 10.960 257 GLU AAA N 1
ATOM 1203 C CA . GLU A 1 156 ? -0.830 0.624 30.744 1.000 10.523 257 GLU AAA CA 1
ATOM 1204 C C . GLU A 1 156 ? 0.499 0.099 31.250 1.000 10.437 257 GLU AAA C 1
ATOM 1205 O O . GLU A 1 156 ? 0.518 -0.657 32.235 1.000 14.000 257 GLU AAA O 1
ATOM 1211 N N . TRP A 1 157 ? 1.596 0.466 30.616 1.000 9.200 258 TRP AAA N 1
ATOM 1212 C CA . TRP A 1 157 ? 2.912 0.006 31.029 1.000 8.901 258 TRP AAA CA 1
ATOM 1213 C C . TRP A 1 157 ? 3.635 0.959 31.982 1.000 8.840 258 TRP AAA C 1
ATOM 1214 O O . TRP A 1 157 ? 3.117 2.026 32.315 1.000 11.291 258 TRP AAA O 1
ATOM 1226 N N . CYS B 1 9 ? -17.155 22.662 47.677 1.000 18.207 110 CYS BBB N 1
ATOM 1227 C CA . CYS B 1 9 ? -15.844 22.983 47.153 1.000 15.385 110 CYS BBB CA 1
ATOM 1228 C C . CYS B 1 9 ? -14.796 21.891 47.374 1.000 12.416 110 CYS BBB C 1
ATOM 1229 O O . CYS B 1 9 ? -13.642 22.113 47.018 1.000 16.794 110 CYS BBB O 1
ATOM 1232 N N . ILE B 1 10 ? -15.139 20.762 47.974 1.000 12.563 111 ILE BBB N 1
ATOM 1233 C CA . ILE B 1 10 ? -14.184 19.681 48.235 1.000 13.397 111 ILE BBB CA 1
ATOM 1234 C C . ILE B 1 10 ? -14.649 18.401 47.536 1.000 13.408 111 ILE BBB C 1
ATOM 1235 O O . ILE B 1 10 ? -15.852 18.090 47.555 1.000 16.918 111 ILE BBB O 1
ATOM 1240 N N . PHE B 1 11 ? -13.740 17.681 46.887 1.000 11.639 112 PHE BBB N 1
ATOM 1241 C CA . PHE B 1 11 ? -14.036 16.468 46.141 1.000 12.209 112 PHE BBB CA 1
ATOM 1242 C C . PHE B 1 11 ? -13.118 15.360 46.613 1.000 12.169 112 PHE BBB C 1
ATOM 1243 O O . PHE B 1 11 ? -11.911 15.618 46.838 1.000 14.994 112 PHE BBB O 1
ATOM 1251 N N . GLU B 1 12 ? -13.637 14.149 46.737 1.000 11.470 113 GLU BBB N 1
ATOM 1252 C CA . GLU B 1 12 ? -12.802 12.997 47.040 1.000 10.841 113 GLU BBB CA 1
ATOM 1253 C C . GLU B 1 12 ? -11.939 12.624 45.849 1.000 11.077 113 GLU BBB C 1
ATOM 1254 O O . GLU B 1 12 ? -12.399 12.709 44.680 1.000 12.320 113 GLU BBB O 1
ATOM 1260 N N . VAL B 1 13 ? -10.730 12.176 46.125 1.000 9.921 114 VAL BBB N 1
ATOM 1261 C CA . VAL B 1 13 ? -9.856 11.460 45.209 1.000 9.844 114 VAL BBB CA 1
ATOM 1262 C C . VAL B 1 13 ? -9.919 9.997 45.623 1.000 10.144 114 VAL BBB C 1
ATOM 1263 O O . VAL B 1 13 ? -9.882 9.702 46.824 1.000 11.825 114 VAL BBB O 1
ATOM 1267 N N . LYS B 1 14 ? -10.064 9.101 44.645 1.000 11.188 115 LYS BBB N 1
ATOM 1268 C CA . LYS B 1 14 ? -10.202 7.678 44.944 1.000 12.691 115 LYS BBB CA 1
ATOM 1269 C C . LYS B 1 14 ? -9.249 6.865 44.101 1.000 13.625 115 LYS BBB C 1
ATOM 1270 O O . LYS B 1 14 ? -8.982 7.202 42.944 1.000 15.022 115 LYS BBB O 1
ATOM 1276 N N . HIS B 1 15 ? -8.808 5.748 44.680 1.000 16.282 116 HIS BBB N 1
ATOM 1277 C CA . HIS B 1 15 ? -8.020 4.739 43.969 1.000 19.561 116 HIS BBB CA 1
ATOM 1278 C C . HIS B 1 15 ? -8.496 3.380 44.467 1.000 30.117 116 HIS BBB C 1
ATOM 1279 O O . HIS B 1 15 ? -8.576 3.188 45.684 1.000 23.837 116 HIS BBB O 1
ATOM 1286 N N . GLU B 1 16 ? -8.862 2.495 43.538 1.000 50.470 117 GLU BBB N 1
ATOM 1287 C CA . GLU B 1 16 ? -9.341 1.143 43.863 1.000 108.726 117 GLU BBB CA 1
ATOM 1288 C C . GLU B 1 16 ? -10.499 1.203 44.864 1.000 96.611 117 GLU BBB C 1
ATOM 1289 O O . GLU B 1 16 ? -10.570 0.356 45.763 1.000 108.892 117 GLU BBB O 1
ATOM 1295 N N . GLY B 1 17 ? -11.383 2.193 44.705 1.000 126.523 118 GLY BBB N 1
ATOM 1296 C CA . GLY B 1 17 ? -12.609 2.307 45.498 1.000 227.564 118 GLY BBB CA 1
ATOM 1297 C C . GLY B 1 17 ? -12.423 2.965 46.858 1.000 258.615 118 GLY BBB C 1
ATOM 1298 O O . GLY B 1 17 ? -13.419 3.153 47.567 1.000 254.054 118 GLY BBB O 1
ATOM 1299 N N . LYS B 1 18 ? -11.183 3.316 47.217 1.000 82.670 119 LYS BBB N 1
ATOM 1300 C CA . LYS B 1 18 ? -10.885 3.924 48.521 1.000 39.183 119 LYS BBB CA 1
ATOM 1301 C C . LYS B 1 18 ? -10.580 5.413 48.357 1.000 20.979 119 LYS BBB C 1
ATOM 1302 O O . LYS B 1 18 ? -9.917 5.785 47.402 1.000 16.820 119 LYS BBB O 1
ATOM 1308 N N . VAL B 1 19 ? -11.035 6.215 49.313 1.000 19.298 120 VAL BBB N 1
ATOM 1309 C CA . VAL B 1 19 ? -10.704 7.654 49.331 1.000 15.803 120 VAL BBB CA 1
ATOM 1310 C C . VAL B 1 19 ? -9.242 7.802 49.727 1.000 15.516 120 VAL BBB C 1
ATOM 1311 O O . VAL B 1 19 ? -8.844 7.308 50.821 1.000 20.114 120 VAL BBB O 1
ATOM 1315 N N . THR B 1 20 ? -8.443 8.468 48.902 1.000 12.397 121 THR BBB N 1
ATOM 1316 C CA . THR B 1 20 ? -7.008 8.632 49.127 1.000 12.518 121 THR BBB CA 1
ATOM 1317 C C . THR B 1 20 ? -6.620 10.050 49.535 1.000 11.183 121 THR BBB C 1
ATOM 1318 O O . THR B 1 20 ? -5.499 10.274 49.971 1.000 13.040 121 THR BBB O 1
ATOM 1322 N N . GLY B 1 21 ? -7.526 11.007 49.355 1.000 10.245 122 GLY BBB N 1
ATOM 1323 C CA . GLY B 1 21 ? -7.282 12.413 49.620 1.000 9.681 122 GLY BBB CA 1
ATOM 1324 C C . GLY B 1 21 ? -8.350 13.235 48.937 1.000 9.152 122 GLY BBB C 1
ATOM 1325 O O . GLY B 1 21 ? -9.401 12.690 48.575 1.000 10.048 122 GLY BBB O 1
ATOM 1326 N N . TYR B 1 22 ? -8.064 14.514 48.734 1.000 9.142 123 TYR BBB N 1
ATOM 1327 C CA . TYR B 1 22 ? -9.060 15.485 48.315 1.000 9.275 123 TYR BBB CA 1
ATOM 1328 C C . TYR B 1 22 ? -8.488 16.445 47.292 1.000 9.253 123 TYR BBB C 1
ATOM 1329 O O . TYR B 1 22 ? -7.290 16.733 47.265 1.000 8.743 123 TYR BBB O 1
ATOM 1338 N N . ALA B 1 23 ? -9.382 16.949 46.462 1.000 10.506 124 ALA BBB N 1
ATOM 1339 C CA . ALA B 1 23 ? -9.149 18.132 45.651 1.000 9.851 124 ALA BBB CA 1
ATOM 1340 C C . ALA B 1 23 ? -10.098 19.223 46.127 1.000 9.026 124 ALA BBB C 1
ATOM 1341 O O . ALA B 1 23 ? -11.195 18.940 46.633 1.000 12.426 124 ALA BBB O 1
ATOM 1343 N N A CYS B 1 24 ? -9.703 20.477 46.003 0.500 7.778 125 CYS BBB N 1
ATOM 1344 N N B CYS B 1 24 ? -9.754 20.471 45.886 0.500 7.843 125 CYS BBB N 1
ATOM 1345 C CA A CYS B 1 24 ? -10.563 21.581 46.434 0.500 7.569 125 CYS BBB CA 1
ATOM 1346 C CA B CYS B 1 24 ? -10.502 21.597 46.447 0.500 8.824 125 CYS BBB CA 1
ATOM 1347 C C A CYS B 1 24 ? -10.625 22.664 45.371 0.500 7.660 125 CYS BBB C 1
ATOM 1348 C C B CYS B 1 24 ? -10.591 22.708 45.418 0.500 7.781 125 CYS BBB C 1
ATOM 1349 O O A CYS B 1 24 ? -9.716 22.827 44.549 0.500 8.736 125 CYS BBB O 1
ATOM 1350 O O B CYS B 1 24 ? -9.618 22.967 44.699 0.500 7.835 125 CYS BBB O 1
ATOM 1355 N N . LEU B 1 25 ? -11.730 23.406 45.388 1.000 8.029 126 LEU BBB N 1
ATOM 1356 C CA . LEU B 1 25 ? -11.945 24.543 44.513 1.000 8.359 126 LEU BBB CA 1
ATOM 1357 C C . LEU B 1 25 ? -11.468 25.800 45.218 1.000 8.495 126 LEU BBB C 1
ATOM 1358 O O . LEU B 1 25 ? -12.056 26.204 46.240 1.000 9.663 126 LEU BBB O 1
ATOM 1363 N N . VAL B 1 26 ? -10.423 26.421 44.710 1.000 8.155 127 VAL BBB N 1
ATOM 1364 C CA . VAL B 1 26 ? -9.716 27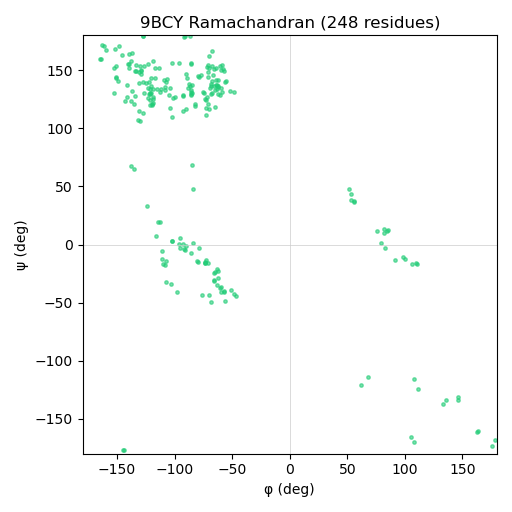.513 45.362 1.000 8.308 127 VAL BBB CA 1
ATOM 1365 C C . VAL B 1 26 ? -9.469 28.591 44.306 1.000 8.297 127 VAL BBB C 1
ATOM 1366 O O . VAL B 1 26 ? -8.808 28.324 43.301 1.000 8.757 127 VAL BBB O 1
ATOM 1370 N N . GLY B 1 27 ? -9.972 29.805 44.539 1.000 9.346 128 GLY BBB N 1
ATOM 1371 C CA . GLY B 1 27 ? -9.785 30.894 43.593 1.000 10.195 128 GLY BBB CA 1
ATOM 1372 C C . GLY B 1 27 ? -10.579 30.570 42.334 1.000 10.134 128 GLY BBB C 1
ATOM 1373 O O . GLY B 1 27 ? -11.791 30.481 42.401 1.000 13.316 128 GLY BBB O 1
ATOM 1374 N N . ASP B 1 28 ? -9.907 30.349 41.225 1.000 9.095 129 ASP BBB N 1
ATOM 1375 C CA . ASP B 1 28 ? -10.545 29.862 39.996 1.000 9.335 129 ASP BBB CA 1
ATOM 1376 C C . ASP B 1 28 ? -9.880 28.579 39.516 1.000 8.173 129 ASP BBB C 1
ATOM 1377 O O . ASP B 1 28 ? -9.893 28.299 38.316 1.000 9.024 129 ASP BBB O 1
ATOM 1382 N N . LYS B 1 29 ? -9.411 27.756 40.459 1.000 8.152 130 LYS BBB N 1
ATOM 1383 C CA . LYS B 1 29 ? -8.729 26.506 40.153 1.000 7.995 130 LYS BBB CA 1
ATOM 1384 C C . LYS B 1 29 ? -9.309 25.329 40.921 1.000 7.432 130 LYS BBB C 1
ATOM 1385 O O . LYS B 1 29 ? -9.816 25.463 42.055 1.000 8.731 130 LYS BBB O 1
ATOM 1391 N N . VAL B 1 30 ? -9.209 24.164 40.292 1.000 6.916 131 VAL BBB N 1
ATOM 1392 C CA . VAL B 1 30 ? -9.324 22.882 40.959 1.000 6.692 131 VAL BBB CA 1
ATOM 1393 C C . VAL B 1 30 ? -7.923 22.497 41.388 1.000 6.477 131 VAL BBB C 1
ATOM 1394 O O . VAL B 1 30 ? -7.060 22.292 40.510 1.000 7.792 131 VAL BBB O 1
ATOM 1398 N N . MET B 1 31 ? -7.680 22.390 42.681 1.000 6.722 132 MET BBB N 1
ATOM 1399 C CA . MET B 1 31 ? -6.337 22.142 43.213 1.000 6.723 132 MET BBB CA 1
ATOM 1400 C C . MET B 1 31 ? -6.286 20.763 43.852 1.000 6.886 132 MET BBB C 1
ATOM 1401 O O . MET B 1 31 ? -7.152 20.389 44.667 1.000 7.941 132 MET BBB O 1
ATOM 1406 N N . LYS B 1 32 ? -5.267 19.987 43.498 1.000 7.337 133 LYS BBB N 1
ATOM 1407 C CA . LYS B 1 32 ? -5.069 18.660 44.060 1.000 7.661 133 LYS BBB CA 1
ATOM 1408 C C . LYS B 1 32 ? -3.596 18.481 44.373 1.000 6.923 133 LYS BBB C 1
ATOM 1409 O O . LYS B 1 32 ? -2.743 18.722 43.497 1.000 8.199 133 LYS BBB O 1
ATOM 1415 N N . PRO B 1 33 ? -3.217 18.005 45.566 1.000 7.598 134 PRO BBB N 1
ATOM 1416 C CA . PRO B 1 33 ? -1.814 17.648 45.820 1.000 8.626 134 PRO BBB CA 1
ATOM 1417 C C . PRO B 1 33 ? -1.390 16.572 44.818 1.000 8.053 134 PRO BBB C 1
ATOM 1418 O O . PRO B 1 33 ? -2.068 15.565 44.632 1.000 9.206 134 PRO BBB O 1
ATOM 1422 N N . ALA B 1 34 ? -0.232 16.797 44.189 1.000 8.219 135 ALA BBB N 1
ATOM 1423 C CA . ALA B 1 34 ? 0.210 15.895 43.136 1.000 9.486 135 ALA BBB CA 1
ATOM 1424 C C . ALA B 1 34 ? 0.454 14.491 43.649 1.000 9.591 135 ALA BBB C 1
ATOM 1425 O O . ALA B 1 34 ? 0.172 13.506 42.943 1.000 11.252 135 ALA BBB O 1
ATOM 1427 N N . HIS B 1 35 ? 0.945 14.353 44.882 1.000 8.767 136 HIS BBB N 1
ATOM 1428 C CA .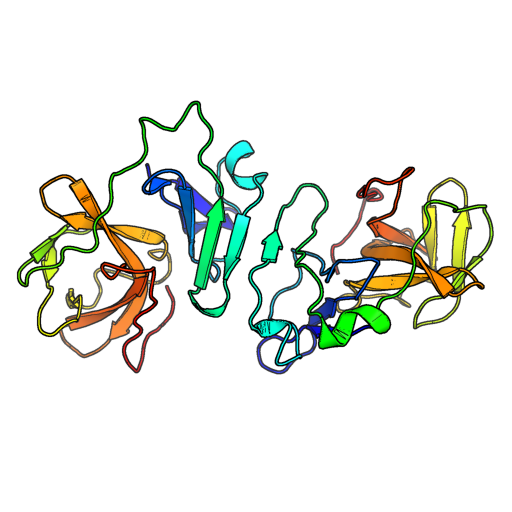 HIS B 1 35 ? 1.379 13.046 45.368 1.000 9.670 136 HIS BBB CA 1
ATOM 1429 C C . HIS B 1 35 ? 0.204 12.130 45.681 1.000 10.562 136 HIS BBB C 1
ATOM 1430 O O . HIS B 1 35 ? 0.430 10.935 45.859 1.000 12.687 136 HIS BBB O 1
ATOM 1437 N N . VAL B 1 36 ? -1.013 12.664 45.779 1.000 10.045 137 VAL BBB N 1
ATOM 1438 C CA . VAL B 1 36 ? -2.155 11.837 46.174 1.000 10.872 137 VAL BBB CA 1
ATOM 1439 C C . VAL B 1 36 ? -2.485 10.886 45.036 1.000 11.685 137 VAL BBB C 1
ATOM 1440 O O . VAL B 1 36 ? -2.741 11.348 43.913 1.000 11.707 137 VAL BBB O 1
ATOM 1444 N N . PRO B 1 37 ? -2.453 9.556 45.261 1.000 11.637 138 PRO BBB N 1
ATOM 1445 C CA . PRO B 1 37 ? -2.765 8.601 44.190 1.000 12.780 138 PRO BBB CA 1
ATOM 1446 C C . PRO B 1 37 ? -4.252 8.615 43.853 1.000 11.290 138 PRO BBB C 1
ATOM 1447 O O . PRO B 1 37 ? -5.088 8.888 44.691 1.000 12.395 138 PRO BBB O 1
ATOM 1451 N N . GLY B 1 38 ? -4.566 8.229 42.619 1.000 11.652 139 GLY BBB N 1
ATOM 1452 C CA . GLY B 1 38 ? -5.952 8.052 42.223 1.000 12.480 139 GLY BBB CA 1
ATOM 1453 C C . GLY B 1 38 ? -6.493 9.164 41.336 1.000 13.817 139 GLY BBB C 1
ATOM 1454 O O . GLY B 1 38 ? -5.752 9.980 40.794 1.000 13.619 139 GLY BBB O 1
ATOM 1455 N N . VAL B 1 39 ? -7.815 9.169 41.222 1.000 13.355 140 VAL BBB N 1
ATOM 1456 C CA . VAL B 1 39 ? -8.556 10.025 40.285 1.000 15.245 140 VAL BBB CA 1
ATOM 1457 C C . VAL B 1 39 ? -9.572 10.812 41.100 1.000 13.048 140 VAL BBB C 1
ATOM 1458 O O . VAL B 1 39 ? -10.256 10.234 41.963 1.000 13.650 140 VAL BBB O 1
ATOM 1462 N N . ILE B 1 40 ? -9.745 12.094 40.790 1.000 13.269 141 ILE BBB N 1
ATOM 1463 C CA . ILE B 1 40 ? -10.827 12.855 41.412 1.000 12.934 141 ILE BBB CA 1
ATOM 1464 C C . ILE B 1 40 ? -12.163 12.198 41.063 1.000 11.937 141 ILE BBB C 1
ATOM 1465 O O . ILE B 1 40 ? -12.388 11.857 39.895 1.000 12.615 141 ILE BBB O 1
ATOM 1470 N N . ASP B 1 41 ? -13.037 12.044 42.051 1.000 13.057 142 ASP BBB N 1
ATOM 1471 C CA . ASP B 1 41 ? -14.285 11.279 41.886 1.000 13.631 142 ASP BBB CA 1
ATOM 1472 C C . ASP B 1 41 ? -15.399 12.110 41.273 1.000 12.785 142 ASP BBB C 1
ATOM 1473 O O . ASP B 1 41 ? -16.528 12.116 41.754 1.000 15.909 142 ASP BBB O 1
ATOM 1478 N N . ASN B 1 42 ? -15.068 12.801 40.208 1.000 11.126 143 ASN BBB N 1
ATOM 1479 C CA . ASN B 1 42 ? -16.019 13.464 39.336 1.000 10.830 143 ASN BBB CA 1
ATOM 1480 C C . ASN B 1 42 ? -15.445 13.285 37.937 1.000 9.923 143 ASN BBB C 1
ATOM 1481 O O . ASN B 1 42 ? -14.291 13.690 37.694 1.000 10.258 143 ASN BBB O 1
ATOM 1486 N N . ILE B 1 43 ? -16.209 12.695 37.009 1.000 10.704 144 ILE BBB N 1
ATOM 1487 C CA . ILE B 1 43 ? -15.607 12.315 35.732 1.000 11.512 144 ILE BBB CA 1
ATOM 1488 C C . ILE B 1 43 ? -15.173 13.543 34.944 1.000 10.802 144 ILE BBB C 1
ATOM 1489 O O . ILE B 1 43 ? -14.197 13.467 34.202 1.000 12.099 144 ILE BBB O 1
ATOM 1494 N N . ASP B 1 44 ? -15.871 14.653 35.081 1.000 9.653 145 ASP BBB N 1
ATOM 1495 C CA . ASP B 1 44 ? -15.515 15.855 34.339 1.000 9.579 145 ASP BBB CA 1
ATOM 1496 C C . ASP B 1 44 ? -14.292 16.527 34.943 1.000 9.698 145 ASP BBB C 1
ATOM 1497 O O . ASP B 1 44 ? -13.394 16.921 34.204 1.000 10.616 145 ASP BBB O 1
ATOM 1502 N N . LEU B 1 45 ? -14.219 16.638 36.269 1.000 8.749 146 LEU BBB N 1
ATOM 1503 C CA . LEU B 1 45 ? -12.991 17.168 36.879 1.000 8.787 146 LEU BBB CA 1
ATOM 1504 C C . LEU B 1 45 ? -11.789 16.285 36.543 1.000 7.900 146 LEU BBB C 1
ATOM 1505 O O . LEU B 1 45 ? -10.667 16.790 36.337 1.000 8.821 146 LEU BBB O 1
ATOM 1510 N N . ALA B 1 46 ? -11.989 14.977 36.496 1.000 8.306 147 ALA BBB N 1
ATOM 1511 C CA . ALA B 1 46 ? -10.905 14.036 36.238 1.000 9.537 147 ALA BBB CA 1
ATOM 1512 C C . ALA B 1 46 ? -10.319 14.214 34.840 1.000 9.929 147 ALA BBB C 1
ATOM 1513 O O . ALA B 1 46 ? -9.175 13.827 34.624 1.000 12.099 147 ALA BBB O 1
ATOM 1515 N N . ARG B 1 47 ? -11.071 14.764 33.894 1.000 9.345 148 ARG BBB N 1
ATOM 1516 C CA . ARG B 1 47 ? -10.663 14.895 32.500 1.000 11.093 148 ARG BBB CA 1
ATOM 1517 C C . ARG B 1 47 ? -10.049 16.257 32.164 1.000 9.687 148 ARG BBB C 1
ATOM 1518 O O . ARG B 1 47 ? -9.614 16.472 31.030 1.000 11.697 148 ARG BBB O 1
ATOM 1526 N N . LEU B 1 48 ? -10.008 17.191 33.121 1.000 9.215 149 LEU BBB N 1
ATOM 1527 C CA . LEU B 1 48 ? -9.486 18.511 32.820 1.000 8.983 149 LEU BBB CA 1
ATOM 1528 C C . LEU B 1 48 ? -7.979 18.450 32.607 1.000 7.856 149 LEU BBB C 1
ATOM 1529 O O . LEU B 1 48 ? -7.315 17.536 33.061 1.000 9.042 149 LEU BBB O 1
ATOM 1534 N N . SER B 1 49 ? -7.460 19.490 31.970 1.000 8.086 150 SER BBB N 1
ATOM 1535 C CA A SER B 1 49 ? -6.015 19.690 31.888 0.500 9.015 150 SER BBB CA 1
ATOM 1536 C CA B SER B 1 49 ? -6.019 19.718 31.875 0.500 8.171 150 SER BBB CA 1
ATOM 1537 C C . SER B 1 49 ? -5.531 20.355 33.178 1.000 7.625 150 SER BBB C 1
ATOM 1538 O O . SER B 1 49 ? -6.027 21.434 33.559 1.000 10.455 150 SER BBB O 1
ATOM 1543 N N . TYR B 1 50 ? -4.569 19.728 33.820 1.000 6.993 151 TYR BBB N 1
ATOM 1544 C CA . TYR B 1 50 ? -3.962 20.255 35.034 1.000 7.039 151 TYR BBB CA 1
ATOM 1545 C C . TYR B 1 50 ? -2.552 20.742 34.763 1.000 7.327 151 TYR BBB C 1
ATOM 1546 O O . TYR B 1 50 ? -1.746 20.029 34.134 1.000 9.479 151 TYR BBB O 1
ATOM 1555 N N . LYS B 1 51 ? -2.212 21.896 35.285 1.000 6.885 152 LYS BBB N 1
ATOM 1556 C CA . LYS B 1 51 ? -0.838 22.375 35.351 1.000 7.477 152 LYS BBB CA 1
ATOM 1557 C C . LYS B 1 51 ? -0.197 21.737 36.571 1.000 7.897 152 LYS BBB C 1
ATOM 1558 O O . LYS B 1 51 ? -0.674 21.918 37.706 1.000 9.303 152 LYS BBB O 1
ATOM 1564 N N . LYS B 1 52 ? 0.859 20.965 36.339 1.000 9.711 153 LYS BBB N 1
ATOM 1565 C CA . LYS B 1 52 ? 1.516 20.166 37.363 1.000 9.606 153 LYS BBB CA 1
ATOM 1566 C C . LYS B 1 52 ? 2.872 20.786 37.684 1.000 9.416 153 LYS BBB C 1
ATOM 1567 O O . LYS B 1 52 ? 3.678 21.097 36.777 1.000 10.339 153 LYS BBB O 1
ATOM 1573 N N . SER B 1 53 ? 3.113 20.902 38.985 1.000 9.591 154 SER BBB N 1
ATOM 1574 C CA . SER B 1 53 ? 4.398 21.345 39.520 1.000 11.207 154 SER BBB CA 1
ATOM 1575 C C . SER B 1 53 ? 4.902 20.337 40.548 1.000 13.079 154 SER BBB C 1
ATOM 1576 O O . SER B 1 53 ? 4.313 20.187 41.639 1.000 14.186 154 SER BBB O 1
ATOM 1579 N N . SER B 1 54 ? 5.988 19.673 40.223 1.000 12.864 155 SER BBB N 1
ATOM 1580 C CA . SER B 1 54 ? 6.700 18.857 41.203 1.000 14.566 155 SER BBB CA 1
ATOM 1581 C C . SER B 1 54 ? 7.190 19.687 42.392 1.000 11.926 155 SER BBB C 1
ATOM 1582 O O . SER B 1 54 ? 7.096 19.231 43.534 1.000 13.299 155 SER BBB O 1
ATOM 1585 N N . LYS B 1 55 ? 7.697 20.877 42.114 1.000 12.642 156 LYS BBB N 1
ATOM 1586 C CA . LYS B 1 55 ? 8.282 21.732 43.156 1.000 14.063 156 LYS BBB CA 1
ATOM 1587 C C . LYS B 1 55 ? 7.275 22.020 44.262 1.000 12.591 156 LYS BBB C 1
ATOM 1588 O O . LYS B 1 55 ? 7.631 22.013 45.445 1.000 15.296 156 LYS BBB O 1
ATOM 1594 N N . TYR B 1 56 ? 6.024 22.270 43.898 1.000 9.825 157 TYR BBB N 1
ATOM 1595 C CA . TYR B 1 56 ? 4.994 22.637 44.858 1.000 9.773 157 TYR BBB CA 1
ATOM 1596 C C . TYR B 1 56 ? 4.061 21.489 45.200 1.000 8.637 157 TYR BBB C 1
ATOM 1597 O O . TYR B 1 56 ? 3.137 21.681 45.994 1.000 9.528 157 TYR BBB O 1
ATOM 1606 N N . ASP B 1 57 ? 4.309 20.303 44.659 1.000 8.537 158 ASP BBB N 1
ATOM 1607 C CA . ASP B 1 57 ? 3.456 19.140 44.880 1.000 8.032 158 ASP BBB CA 1
ATOM 1608 C C . ASP B 1 57 ? 1.992 19.457 44.591 1.000 7.867 158 ASP BBB C 1
ATOM 1609 O O . ASP B 1 57 ? 1.087 19.094 45.359 1.000 9.043 158 ASP BBB O 1
ATOM 1614 N N . LEU B 1 58 ? 1.745 20.082 43.447 1.000 8.238 159 LEU BBB N 1
ATOM 1615 C CA . LEU B 1 58 ? 0.428 20.630 43.144 1.000 8.659 159 LEU BBB CA 1
ATOM 1616 C C . LEU B 1 58 ? 0.052 20.430 41.702 1.000 8.303 159 LEU BBB C 1
ATOM 1617 O O . LEU B 1 58 ? 0.877 20.631 40.791 1.000 11.308 159 LEU BBB O 1
ATOM 1622 N N . GLU B 1 59 ? -1.211 20.050 41.498 1.000 7.645 160 GLU BBB N 1
ATOM 1623 C CA . GLU B 1 59 ? -1.833 20.023 40.177 1.000 7.722 160 GLU BBB CA 1
ATOM 1624 C C . GLU B 1 59 ? -3.031 20.962 40.218 1.000 7.086 160 GLU BBB C 1
ATOM 1625 O O . GLU B 1 59 ? -3.860 20.852 41.141 1.000 9.038 160 GLU BBB O 1
ATOM 1631 N N . CYS B 1 60 ? -3.145 21.855 39.244 1.000 6.505 161 CYS BBB N 1
ATOM 1632 C CA . CYS B 1 60 ? -4.228 22.838 39.214 1.000 6.576 161 CYS BBB CA 1
ATOM 1633 C C . CYS B 1 60 ? -4.854 22.939 37.845 1.000 6.447 161 CYS BBB C 1
ATOM 1634 O O . CYS B 1 60 ? -4.136 23.177 36.880 1.000 7.793 161 CYS BBB O 1
ATOM 1637 N N . ALA B 1 61 ? -6.175 22.821 37.771 1.000 6.834 162 ALA BBB N 1
ATOM 1638 C CA . ALA B 1 61 ? -6.921 22.983 36.524 1.000 7.099 162 ALA BBB CA 1
ATOM 1639 C C . ALA B 1 61 ? -7.794 24.224 36.630 1.000 7.199 162 ALA BBB C 1
ATOM 1640 O O . ALA B 1 61 ? -8.241 24.591 37.715 1.000 8.207 162 ALA BBB O 1
ATOM 1642 N N . GLN B 1 62 ? -8.084 24.846 35.507 1.000 7.487 163 GLN BBB N 1
ATOM 1643 C CA . GLN B 1 62 ? -9.036 25.938 35.477 1.000 8.140 163 GLN BBB CA 1
ATOM 1644 C C . GLN B 1 62 ? -10.414 25.424 35.874 1.000 8.321 163 GLN BBB C 1
ATOM 1645 O O . GLN B 1 62 ? -10.879 24.409 35.360 1.000 9.096 163 GLN BBB O 1
ATOM 1651 N N A ILE B 1 63 ? -11.095 26.148 36.755 0.500 8.321 164 ILE BBB N 1
ATOM 1652 N N B ILE B 1 63 ? -11.060 26.063 36.854 0.500 9.407 164 ILE BBB N 1
ATOM 1653 C CA A ILE B 1 63 ? -12.368 25.684 37.279 0.500 7.947 164 ILE BBB CA 1
ATOM 1654 C CA B ILE B 1 63 ? -12.367 25.581 37.303 0.500 10.469 164 ILE BBB CA 1
ATOM 1655 C C A ILE B 1 63 ? -13.403 25.686 36.171 0.500 9.013 164 ILE BBB C 1
ATOM 1656 C C B ILE B 1 63 ? -13.331 25.623 36.131 0.500 9.534 164 ILE BBB C 1
ATOM 1657 O O A ILE B 1 63 ? -13.546 26.678 35.435 0.500 7.604 164 ILE BBB O 1
ATOM 1658 O O B ILE B 1 63 ? -13.330 26.548 35.302 0.500 10.448 164 ILE BBB O 1
ATOM 1667 N N . PRO B 1 64 ? -14.211 24.622 36.044 1.000 9.945 165 PRO BBB N 1
ATOM 1668 C CA . PRO B 1 64 ? -15.333 24.699 35.118 1.000 10.893 165 PRO BBB CA 1
ATOM 1669 C C . PRO B 1 64 ? -16.219 25.892 35.445 1.000 9.704 165 PRO BBB C 1
ATOM 1670 O O . PRO B 1 64 ? -16.521 26.166 36.600 1.000 11.462 165 PRO BBB O 1
ATOM 1674 N N A VAL B 1 65 ? -16.639 26.588 34.387 0.500 11.304 166 VAL BBB N 1
ATOM 1675 N N B VAL B 1 65 ? -16.588 26.615 34.392 0.500 9.896 166 VAL BBB N 1
ATOM 1676 C CA A VAL B 1 65 ? -17.403 27.835 34.567 0.500 12.963 166 VAL BBB CA 1
ATOM 1677 C CA B VAL B 1 65 ? -17.403 27.830 34.556 0.500 10.762 166 VAL BBB CA 1
ATOM 1678 C C A VAL B 1 65 ? -18.650 27.563 35.410 0.500 12.874 166 VAL BBB C 1
ATOM 1679 C C B VAL B 1 65 ? -18.649 27.565 35.404 0.500 11.267 166 VAL BBB C 1
ATOM 1680 O O A VAL B 1 65 ? -18.995 28.384 36.263 0.500 13.686 166 VAL BBB O 1
ATOM 1681 O O B VAL B 1 65 ? -19.000 28.404 36.237 0.500 13.004 166 VAL BBB O 1
ATOM 1688 N N . ALA B 1 66 ? -19.304 26.419 35.216 1.000 13.390 167 ALA BBB N 1
ATOM 1689 C CA . ALA B 1 66 ? -20.525 26.090 35.972 1.000 15.874 167 ALA BBB CA 1
ATOM 1690 C C . ALA B 1 66 ? -20.301 25.988 37.471 1.000 16.986 167 ALA BBB C 1
ATOM 1691 O O . ALA B 1 66 ? -21.274 26.114 38.241 1.000 19.186 167 ALA BBB O 1
ATOM 1693 N N . MET B 1 67 ? -19.061 25.740 37.894 1.000 14.585 168 MET BBB N 1
ATOM 1694 C CA . MET B 1 67 ? -18.695 25.594 39.301 1.000 15.492 168 MET BBB CA 1
ATOM 1695 C C . MET B 1 67 ? -18.015 26.819 39.876 1.000 13.952 168 MET BBB C 1
ATOM 1696 O O . MET B 1 67 ? -17.573 26.787 41.011 1.000 16.038 168 MET BBB O 1
ATOM 1701 N N . LYS B 1 68 ? -17.879 27.897 39.102 1.000 14.349 169 LYS BBB N 1
ATOM 1702 C CA . LYS B 1 68 ? -17.032 29.015 39.526 1.000 15.954 169 LYS BBB CA 1
ATOM 1703 C C . LYS B 1 68 ? -17.505 29.591 40.858 1.000 16.618 169 LYS BBB C 1
ATOM 1704 O O . LYS B 1 68 ? -16.673 29.945 41.685 1.000 17.683 169 LYS BBB O 1
ATOM 1710 N N A SER B 1 69 ? -18.818 29.644 41.069 0.500 17.890 170 SER BBB N 1
ATOM 1711 N N B SER B 1 69 ? -18.817 29.637 41.099 0.500 16.448 170 SER BBB N 1
ATOM 1712 C CA A SER B 1 69 ? -19.385 30.241 42.282 0.500 19.329 170 SER BBB CA 1
ATOM 1713 C CA B SER B 1 69 ? -19.355 30.249 42.325 0.500 18.412 170 SER BBB CA 1
ATOM 1714 C C A SER B 1 69 ? -19.175 29.356 43.510 0.500 18.192 170 SER BBB C 1
ATOM 1715 C C B SER B 1 69 ? -19.353 29.286 43.511 0.500 18.804 170 SER BBB C 1
ATOM 1716 O O A SER B 1 69 ? -19.308 29.863 44.628 0.500 19.175 170 SER BBB O 1
ATOM 1717 O O B SER B 1 69 ? -19.817 29.647 44.598 0.500 23.193 170 SER BBB O 1
ATOM 1722 N N . ASP B 1 70 ? -18.851 28.072 43.307 1.000 16.280 171 ASP BBB N 1
ATOM 1723 C CA . ASP B 1 70 ? -18.643 27.141 44.422 1.000 16.835 171 ASP BBB CA 1
ATOM 1724 C C . ASP B 1 70 ? -17.216 27.217 44.966 1.000 14.854 171 ASP BBB C 1
ATOM 1725 O O . ASP B 1 70 ? -16.957 26.659 46.024 1.000 16.734 171 ASP BBB O 1
ATOM 1730 N N . ALA B 1 71 ? -16.314 27.913 44.288 1.000 12.797 172 ALA BBB N 1
ATOM 1731 C CA . ALA B 1 71 ? -14.935 27.987 44.751 1.000 11.255 172 ALA BBB CA 1
ATOM 1732 C C . ALA B 1 71 ? -14.836 28.828 46.000 1.000 11.587 172 ALA BBB C 1
ATOM 1733 O O . ALA B 1 71 ? -15.571 29.818 46.195 1.000 13.017 172 ALA BBB O 1
ATOM 1735 N N . SER B 1 72 ? -13.894 28.476 46.853 1.000 10.597 173 SER BBB N 1
ATOM 1736 C CA A SER B 1 72 ? -13.529 29.305 47.988 0.500 11.465 173 SER BBB CA 1
ATOM 1737 C CA B SER B 1 72 ? -13.542 29.325 47.985 0.500 10.371 173 SER BBB CA 1
ATOM 1738 C C . SER B 1 72 ? -12.588 30.414 47.539 1.000 10.213 173 SER BBB C 1
ATOM 1739 O O . SER B 1 72 ? -11.690 30.159 46.720 1.000 12.678 173 SER BBB O 1
ATOM 1744 N N . LYS B 1 73 ? -12.712 31.589 48.134 1.000 10.781 174 LYS BBB N 1
ATOM 1745 C CA . LYS B 1 73 ? -11.681 32.607 48.015 1.000 11.406 174 LYS BBB CA 1
ATOM 1746 C C . LYS B 1 73 ? -10.412 32.136 48.753 1.000 10.207 174 LYS BBB C 1
ATOM 1747 O O . LYS B 1 73 ? -10.479 31.165 49.514 1.000 10.141 174 LYS BBB O 1
ATOM 1753 N N . TYR B 1 74 ? -9.307 32.810 48.506 1.000 11.321 175 TYR BBB N 1
ATOM 1754 C CA . TYR B 1 74 ? -8.050 32.456 49.165 1.000 10.060 175 TYR BBB CA 1
ATOM 1755 C C . TYR B 1 74 ? -7.229 33.696 49.429 1.000 9.999 175 TYR BBB C 1
ATOM 1756 O O . TYR B 1 74 ? -7.516 34.768 48.863 1.000 11.851 175 TYR BBB O 1
ATOM 1765 N N . THR B 1 75 ? -6.247 33.582 50.319 1.000 8.792 176 THR BBB N 1
ATOM 1766 C CA . THR B 1 75 ? -5.450 34.730 50.735 1.000 9.388 176 THR BBB CA 1
ATOM 1767 C C . THR B 1 75 ? -4.067 34.307 51.170 1.000 8.793 176 THR BBB C 1
ATOM 1768 O O . THR B 1 75 ? -3.882 33.190 51.653 1.000 9.452 176 THR BBB O 1
ATOM 1772 N N . HIS B 1 76 ? -3.104 35.206 51.008 1.000 8.980 177 HIS BBB N 1
ATOM 1773 C CA . HIS B 1 76 ? -1.787 35.106 51.622 1.000 9.234 177 HIS BBB CA 1
ATOM 1774 C C . HIS B 1 76 ? -1.760 35.556 53.080 1.000 9.062 177 HIS BBB C 1
ATOM 1775 O O . HIS B 1 76 ? -0.779 35.313 53.777 1.000 10.118 177 HIS BBB O 1
ATOM 1782 N N . GLU B 1 77 ? -2.807 36.234 53.533 1.000 8.844 178 GLU BBB N 1
ATOM 1783 C CA . GLU B 1 77 ? -2.819 36.819 54.880 1.000 9.879 178 GLU BBB CA 1
ATOM 1784 C C . GLU B 1 77 ? -2.900 35.729 55.943 1.000 9.009 178 GLU BBB C 1
ATOM 1785 O O . GLU B 1 77 ? -3.917 35.025 56.026 1.000 9.499 178 GLU BBB O 1
ATOM 1791 N N . LYS B 1 78 ? -1.867 35.637 56.763 1.000 8.728 179 LYS BBB N 1
ATOM 1792 C CA . LYS B 1 78 ? -1.774 34.617 57.803 1.000 8.956 179 LYS BBB CA 1
ATOM 1793 C C . LYS B 1 78 ? -1.244 35.212 59.099 1.000 8.812 179 LYS BBB C 1
ATOM 1794 O O . LYS B 1 78 ? -0.165 34.864 59.572 1.000 9.967 179 LYS BBB O 1
ATOM 1800 N N . PRO B 1 79 ? -2.020 36.098 59.756 1.000 8.706 180 PRO BBB N 1
ATOM 1801 C CA . PRO B 1 79 ? -1.654 36.536 61.099 1.000 8.674 180 PRO BBB CA 1
ATOM 1802 C C . PRO B 1 79 ? -1.619 35.332 62.039 1.000 8.866 180 PRO BBB C 1
ATOM 1803 O O . PRO B 1 79 ? -2.289 34.314 61.823 1.000 9.510 180 PRO BBB O 1
ATOM 1807 N N . GLU B 1 80 ? -0.835 35.425 63.094 1.000 9.276 181 GLU BBB N 1
ATOM 1808 C CA . GLU B 1 80 ? -0.804 34.352 64.075 1.000 8.854 181 GLU BBB CA 1
ATOM 1809 C C . GLU B 1 80 ? -2.149 34.197 64.776 1.000 7.803 181 GLU BBB C 1
ATOM 1810 O O . GLU B 1 80 ? -2.901 35.159 64.944 1.000 9.168 181 GLU BBB O 1
ATOM 1816 N N . GLY B 1 81 ? -2.419 32.975 65.205 1.000 7.621 182 GLY BBB N 1
ATOM 1817 C CA . GLY B 1 81 ? -3.648 32.690 65.911 1.000 7.632 182 GLY BBB CA 1
ATOM 1818 C C . GLY B 1 81 ? -4.130 31.295 65.592 1.000 7.137 182 GLY BBB C 1
ATOM 1819 O O . GLY B 1 81 ? -3.335 30.341 65.691 1.000 9.062 182 GLY BBB O 1
ATOM 1820 N N . HIS B 1 82 ? -5.398 31.157 65.244 1.000 6.488 183 HIS BBB N 1
ATOM 1821 C CA . HIS B 1 82 ? -5.984 29.879 64.883 1.000 6.728 183 HIS BBB CA 1
ATOM 1822 C C . HIS B 1 82 ? -6.809 30.033 63.616 1.000 6.817 183 HIS BBB C 1
ATOM 1823 O O . HIS B 1 82 ? -7.418 31.084 63.378 1.000 7.284 183 HIS BBB O 1
ATOM 1830 N N . TYR B 1 83 ? -6.836 28.933 62.883 1.000 6.307 184 TYR BBB N 1
ATOM 1831 C CA . TYR B 1 83 ? -7.531 28.762 61.618 1.000 6.269 184 TYR BBB CA 1
ATOM 1832 C C . TYR B 1 83 ? -8.412 27.516 61.712 1.000 6.137 184 TYR BBB C 1
ATOM 1833 O O . TYR B 1 83 ? -8.443 26.848 62.750 1.000 7.069 184 TYR BBB O 1
ATOM 1842 N N . ASN B 1 84 ? -9.122 27.232 60.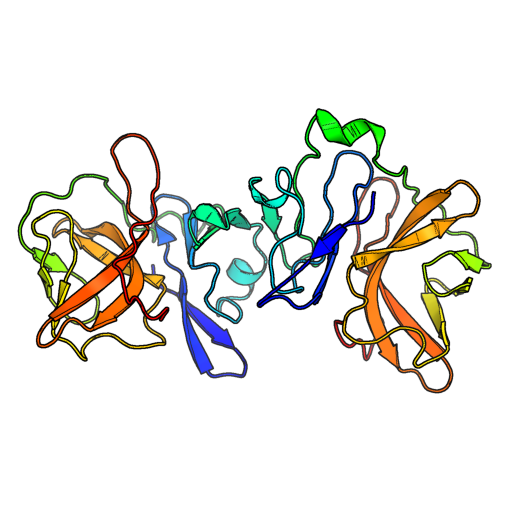635 1.000 6.287 185 ASN BBB N 1
ATOM 1843 C CA . ASN B 1 84 ? -10.178 26.235 60.640 1.000 6.781 185 ASN BBB CA 1
ATOM 1844 C C . ASN B 1 84 ? -9.895 25.157 59.602 1.000 7.203 185 ASN BBB C 1
ATOM 1845 O O . ASN B 1 84 ? -9.506 25.460 58.472 1.000 8.856 185 ASN BBB O 1
ATOM 1850 N N . TRP B 1 85 ? -10.159 23.896 59.939 1.000 6.600 186 TRP BBB N 1
ATOM 1851 C CA . TRP B 1 85 ? -10.222 22.845 58.929 1.000 6.829 186 TRP BBB CA 1
ATOM 1852 C C . TRP B 1 85 ? -11.290 21.854 59.346 1.000 6.840 186 TRP BBB C 1
ATOM 1853 O O . TRP B 1 85 ? -11.961 22.003 60.383 1.000 7.873 186 TRP BBB O 1
ATOM 1864 N N . HIS B 1 86 ? -11.416 20.793 58.548 1.000 7.692 187 HIS BBB N 1
ATOM 1865 C CA . HIS B 1 86 ? -12.491 19.819 58.738 1.000 8.566 187 HIS BBB CA 1
ATOM 1866 C C . HIS B 1 86 ? -12.567 19.333 60.174 1.000 9.331 187 HIS BBB C 1
ATOM 1867 O O . HIS B 1 86 ? -13.668 19.080 60.686 1.000 11.036 187 HIS BBB O 1
ATOM 1874 N N . TYR B 1 87 ? -11.425 19.118 60.802 1.000 8.576 188 TYR BBB N 1
ATOM 1875 C CA . TYR B 1 87 ? -11.369 18.498 62.125 1.000 9.770 188 TYR BBB CA 1
ATOM 1876 C C . TYR B 1 87 ? -11.383 19.465 63.299 1.000 10.692 188 TYR BBB C 1
ATOM 1877 O O . TYR B 1 87 ? -11.36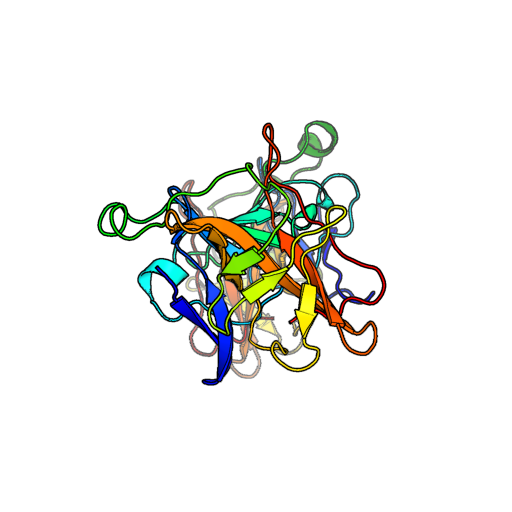1 19.019 64.469 1.000 13.708 188 TYR BBB O 1
ATOM 1886 N N . GLY B 1 88 ? -11.369 20.765 63.050 1.000 8.959 189 GLY BBB N 1
ATOM 1887 C CA . GLY B 1 88 ? -11.384 21.751 64.135 1.000 8.684 189 GLY BBB CA 1
ATOM 1888 C C . GLY B 1 88 ? -10.345 22.837 63.921 1.000 8.179 189 GLY BBB C 1
ATOM 1889 O O . GLY B 1 88 ? -10.206 23.374 62.821 1.000 9.292 189 GLY BBB O 1
ATOM 1890 N N . ALA B 1 89 ? -9.647 23.194 64.987 1.000 7.409 190 ALA BBB N 1
ATOM 1891 C CA . ALA B 1 89 ? -8.750 24.340 64.977 1.000 7.616 190 ALA BBB CA 1
ATOM 1892 C C . ALA B 1 89 ? -7.340 23.965 64.547 1.000 6.898 190 ALA BBB C 1
ATOM 1893 O O . ALA B 1 89 ? -6.820 22.889 64.921 1.000 8.184 190 ALA BBB O 1
ATOM 1895 N N . VAL B 1 90 ? -6.705 24.860 63.809 1.000 6.961 191 VAL BBB N 1
ATOM 1896 C CA . VAL B 1 90 ? -5.320 24.743 63.389 1.000 6.959 191 VAL BBB CA 1
ATOM 1897 C C . VAL B 1 90 ? -4.576 25.941 63.954 1.000 6.874 191 VAL BBB C 1
ATOM 1898 O O . VAL B 1 90 ? -4.946 27.084 63.662 1.000 8.459 191 VAL BBB O 1
ATOM 1902 N N . GLN B 1 91 ? -3.558 25.719 64.776 1.000 6.746 192 GLN BBB N 1
ATOM 1903 C CA . GLN B 1 91 ? -2.782 26.830 65.303 1.000 7.437 192 GLN BBB CA 1
ATOM 1904 C C . GLN B 1 91 ? -1.801 27.303 64.235 1.000 6.943 192 GLN BBB C 1
ATOM 1905 O O . GLN B 1 91 ? -1.236 26.483 63.501 1.000 7.659 192 GLN BBB O 1
ATOM 1911 N N . TYR B 1 92 ? -1.563 28.614 64.178 1.000 7.537 193 TYR BBB N 1
ATOM 1912 C CA . TYR B 1 92 ? -0.534 29.168 63.315 1.000 7.964 193 TYR BBB CA 1
ATOM 1913 C C . TYR B 1 92 ? 0.322 30.104 64.153 1.000 8.409 193 TYR BBB C 1
ATOM 1914 O O . TYR B 1 92 ? -0.142 31.168 64.575 1.000 9.734 193 TYR BBB O 1
ATOM 1923 N N A THR B 1 93 ? 1.560 29.711 64.406 0.500 9.849 194 THR BBB N 1
ATOM 1924 N N B THR B 1 93 ? 1.579 29.719 64.327 0.500 9.548 194 THR BBB N 1
ATOM 1925 C CA A THR B 1 93 ? 2.501 30.561 65.142 0.500 11.185 194 THR BBB CA 1
ATOM 1926 C CA B THR B 1 93 ? 2.543 30.425 65.174 0.500 11.419 194 THR BBB CA 1
ATOM 1927 C C A THR B 1 93 ? 3.905 30.243 64.650 0.500 11.888 194 THR BBB C 1
ATOM 1928 C C B THR B 1 93 ? 3.936 30.213 64.614 0.500 12.017 194 THR BBB C 1
ATOM 1929 O O A THR B 1 93 ? 4.209 29.110 64.276 0.500 11.537 194 THR BBB O 1
ATOM 1930 O O B THR B 1 93 ? 4.285 29.092 64.237 0.500 13.065 194 THR BBB O 1
ATOM 1937 N N . GLY B 1 94 ? 4.742 31.278 64.588 1.000 13.589 195 GLY BBB N 1
ATOM 1938 C CA . GLY B 1 94 ? 6.121 31.145 64.125 1.000 15.519 195 GLY BBB CA 1
ATOM 1939 C C . GLY B 1 94 ? 6.213 30.531 62.741 1.000 14.498 195 GLY BBB C 1
ATOM 1940 O O . GLY B 1 94 ? 7.141 29.752 62.478 1.000 15.983 195 GLY BBB O 1
ATOM 1941 N N . GLY B 1 95 ? 5.254 30.838 61.868 1.000 12.731 196 GLY BBB N 1
ATOM 1942 C CA . GLY B 1 95 ? 5.289 30.373 60.495 1.000 13.233 196 GLY BBB CA 1
ATOM 1943 C C . GLY B 1 95 ? 4.923 28.901 60.306 1.000 11.418 196 GLY BBB C 1
ATOM 1944 O O . GLY B 1 95 ? 5.113 28.375 59.211 1.000 12.917 196 GLY BBB O 1
ATOM 1945 N N A ARG B 1 96 ? 4.317 28.290 61.335 0.500 10.825 197 ARG BBB N 1
ATOM 1946 N N B ARG B 1 96 ? 4.398 28.226 61.343 0.500 10.411 197 ARG BBB N 1
ATOM 1947 C CA A ARG B 1 96 ? 3.987 26.859 61.342 0.500 10.749 197 ARG BBB CA 1
ATOM 1948 C CA B ARG B 1 96 ? 3.990 26.820 61.210 0.500 10.901 197 ARG BBB CA 1
ATOM 1949 C C A ARG B 1 96 ? 2.508 26.635 61.638 0.500 8.405 197 ARG BBB C 1
ATOM 1950 C C B ARG B 1 96 ? 2.538 26.621 61.615 0.500 8.786 197 ARG BBB C 1
ATOM 1951 O O A ARG B 1 96 ? 2.015 27.157 62.641 0.500 8.689 197 ARG BBB O 1
ATOM 1952 O O B ARG B 1 96 ? 2.096 27.145 62.640 0.500 8.986 197 ARG BBB O 1
ATOM 1967 N N . PHE B 1 97 ? 1.844 25.815 60.824 1.000 7.942 198 PHE BBB N 1
ATOM 1968 C CA . PHE B 1 97 ? 0.523 25.312 61.155 1.000 7.371 198 PHE BBB CA 1
ATOM 1969 C C . PHE B 1 97 ? 0.701 24.040 61.981 1.000 6.884 198 PHE BBB C 1
ATOM 1970 O O . PHE B 1 97 ? 1.423 23.112 61.557 1.000 8.083 198 PHE BBB O 1
ATOM 1978 N N . THR B 1 98 ? 0.007 23.934 63.107 1.000 6.782 199 THR BBB N 1
ATOM 1979 C CA . THR B 1 98 ? 0.017 22.719 63.911 1.000 6.934 199 THR BBB CA 1
ATOM 1980 C C . THR B 1 98 ? -1.384 22.308 64.322 1.000 7.190 199 THR BBB C 1
ATOM 1981 O O . THR B 1 98 ? -2.292 23.138 64.473 1.000 7.363 199 THR BBB O 1
ATOM 1985 N N . VAL B 1 99 ? -1.517 21.004 64.561 1.000 6.881 200 VAL BBB N 1
ATOM 1986 C CA . VAL B 1 99 ? -2.741 20.385 65.036 1.000 6.974 200 VAL BBB CA 1
ATOM 1987 C C . VAL B 1 99 ? -2.382 19.380 66.121 1.000 7.004 200 VAL BBB C 1
ATOM 1988 O O . VAL B 1 99 ? -1.235 18.945 66.220 1.000 7.941 200 VAL BBB O 1
ATOM 1992 N N . PRO B 1 100 ? -3.345 18.920 66.919 1.000 7.465 201 PRO BBB N 1
ATOM 1993 C CA . PRO B 1 100 ? -3.050 17.841 67.860 1.000 7.995 201 PRO BBB CA 1
ATOM 1994 C C . PRO B 1 100 ? -2.665 16.572 67.111 1.000 7.619 201 PRO BBB C 1
ATOM 1995 O O . PRO B 1 100 ? -3.303 16.202 66.124 1.000 8.076 201 PRO BBB O 1
ATOM 1999 N N . THR B 1 101 ? -1.625 15.887 67.596 1.000 7.441 202 THR BBB N 1
ATOM 2000 C CA . THR B 1 101 ? -1.200 14.653 66.950 1.000 7.163 202 THR BBB CA 1
ATOM 2001 C C . THR B 1 101 ? -2.314 13.619 66.958 1.000 7.676 202 THR BBB C 1
ATOM 2002 O O . THR B 1 101 ? -2.903 13.334 67.998 1.000 9.127 202 THR BBB O 1
ATOM 2006 N N . GLY B 1 102 ? -2.592 13.069 65.782 1.000 8.086 203 GLY BBB N 1
ATOM 2007 C CA . GLY B 1 102 ? -3.635 12.068 65.630 1.000 8.670 203 GLY BBB CA 1
ATOM 2008 C C . GLY B 1 102 ? -4.901 12.570 64.956 1.000 8.709 203 GLY BBB C 1
ATOM 2009 O O . GLY B 1 102 ? -5.705 11.755 64.527 1.000 10.422 203 GLY BBB O 1
ATOM 2010 N N . VAL B 1 103 ? -5.089 13.885 64.873 1.000 8.513 204 VAL BBB N 1
ATOM 2011 C CA . VAL B 1 103 ? -6.295 14.389 64.219 1.000 10.639 204 VAL BBB CA 1
ATOM 2012 C C . VAL B 1 103 ? -6.248 14.138 62.721 1.000 11.052 204 VAL BBB C 1
ATOM 2013 O O . VAL B 1 103 ? -7.290 13.826 62.114 1.000 13.849 204 VAL BBB O 1
ATOM 2017 N N . GLY B 1 104 ? -5.109 14.387 62.110 1.000 10.416 205 GLY BBB N 1
ATOM 2018 C CA . GLY B 1 104 ? -4.890 14.165 60.690 1.000 10.449 205 GLY BBB CA 1
ATOM 2019 C C . GLY B 1 104 ? -4.106 12.890 60.462 1.000 10.154 205 GLY BBB C 1
ATOM 2020 O O . GLY B 1 104 ? -3.329 12.472 61.333 1.000 11.747 205 GLY BBB O 1
ATOM 2021 N N . LYS B 1 105 ? -4.241 12.311 59.283 1.000 10.092 206 LYS BBB N 1
ATOM 2022 C CA . LYS B 1 105 ? -3.604 11.043 58.963 1.000 10.481 206 LYS BBB CA 1
ATOM 2023 C C . LYS B 1 105 ? -3.562 10.900 57.460 1.000 10.295 206 LYS BBB C 1
ATOM 2024 O O . LYS B 1 105 ? -4.227 11.631 56.733 1.000 9.619 206 LYS BBB O 1
ATOM 2030 N N . PRO B 1 106 ? -2.840 9.887 56.957 1.000 12.321 207 PRO BBB N 1
ATOM 2031 C CA . PRO B 1 106 ? -2.898 9.595 55.539 1.000 13.194 207 PRO BBB CA 1
ATOM 2032 C C . PRO B 1 106 ? -4.343 9.450 55.071 1.000 12.711 207 PRO BBB C 1
ATOM 2033 O O . PRO B 1 106 ? -5.152 8.748 55.701 1.000 13.369 207 PRO BBB O 1
ATOM 2037 N N . GLY B 1 107 ? -4.665 10.113 53.966 1.000 12.569 208 GLY BBB N 1
ATOM 2038 C CA . GLY B 1 107 ? -6.021 10.259 53.483 1.000 12.909 208 GLY BBB CA 1
ATOM 2039 C C . GLY B 1 107 ? -6.548 11.687 53.620 1.000 10.831 208 GLY BBB C 1
ATOM 2040 O O . GLY B 1 107 ? -7.538 12.034 52.983 1.000 12.337 208 GLY BBB O 1
ATOM 2041 N N . ASP B 1 108 ? -5.870 12.518 54.426 1.000 9.151 209 ASP BBB N 1
ATOM 2042 C CA . ASP B 1 108 ? -6.293 13.902 54.653 1.000 8.592 209 ASP BBB CA 1
ATOM 2043 C C . ASP B 1 108 ? -5.590 14.934 53.774 1.000 7.908 209 ASP BBB C 1
ATOM 2044 O O . ASP B 1 108 ? -5.909 16.119 53.892 1.000 9.829 209 ASP BBB O 1
ATOM 2049 N N . SER B 1 109 ? -4.678 14.528 52.889 1.000 7.570 210 SER BBB N 1
ATOM 2050 C CA . SER B 1 109 ? -4.068 15.517 52.009 1.000 7.865 210 SER BBB CA 1
ATOM 2051 C C . SER B 1 109 ? -5.096 16.062 51.025 1.000 7.172 210 SER BBB C 1
ATOM 2052 O O . SER B 1 109 ? -5.934 15.321 50.516 1.000 8.490 210 SER BBB O 1
ATOM 2055 N N . GLY B 1 110 ? -4.995 17.362 50.781 1.000 7.034 211 GLY BBB N 1
ATOM 2056 C CA . GLY B 1 110 ? -5.897 18.077 49.889 1.000 7.452 211 GLY BBB CA 1
ATOM 2057 C C . GLY B 1 110 ? -6.980 18.828 50.630 1.000 7.547 211 GLY BBB C 1
ATOM 2058 O O . GLY B 1 110 ? -7.651 19.671 50.036 1.000 7.996 211 GLY BBB O 1
ATOM 2059 N N . ARG B 1 111 ? -7.142 18.552 51.920 1.000 7.218 212 ARG BBB N 1
ATOM 2060 C CA . ARG B 1 111 ? -8.083 19.328 52.722 1.000 7.779 212 ARG BBB CA 1
ATOM 2061 C C . ARG B 1 111 ? -7.546 20.745 52.874 1.000 7.007 212 ARG BBB C 1
ATOM 2062 O O . ARG B 1 111 ? -6.367 20.954 53.177 1.000 7.491 212 ARG BBB O 1
ATOM 2070 N N . PRO B 1 112 ? -8.418 21.759 52.756 1.000 7.424 213 PRO BBB N 1
ATOM 2071 C CA . PRO B 1 112 ? -8.010 23.135 52.974 1.000 7.547 213 PRO BBB CA 1
ATOM 2072 C C . PRO B 1 112 ? -8.057 23.554 54.441 1.000 6.857 213 PRO BBB C 1
ATOM 2073 O O . PRO B 1 112 ? -8.830 23.022 55.235 1.000 8.040 213 PRO BBB O 1
ATOM 2077 N N . ILE B 1 113 ? -7.247 24.558 54.734 1.000 6.713 214 ILE BBB N 1
ATOM 2078 C CA . ILE B 1 113 ? -7.300 25.315 55.981 1.000 6.855 214 ILE BBB CA 1
ATOM 2079 C C . ILE B 1 113 ? -7.781 26.716 55.631 1.000 6.547 214 ILE BBB C 1
ATOM 2080 O O . ILE B 1 113 ? -7.320 27.292 54.651 1.000 7.423 214 ILE BBB O 1
ATOM 2085 N N . PHE B 1 114 ? -8.731 27.233 56.411 1.000 6.859 215 PHE BBB N 1
ATOM 2086 C CA . PHE B 1 114 ? -9.429 28.474 56.118 1.000 7.535 215 PHE BBB CA 1
ATOM 2087 C C . PHE B 1 114 ? -9.359 29.444 57.273 1.000 6.681 215 PHE BBB C 1
ATOM 2088 O O . PHE B 1 114 ? -9.313 29.025 58.429 1.000 7.229 215 PHE BBB O 1
ATOM 2096 N N . ASP B 1 115 ? -9.453 30.735 56.959 1.000 6.443 216 ASP BBB N 1
ATOM 2097 C CA . ASP B 1 115 ? -9.682 31.743 57.991 1.000 6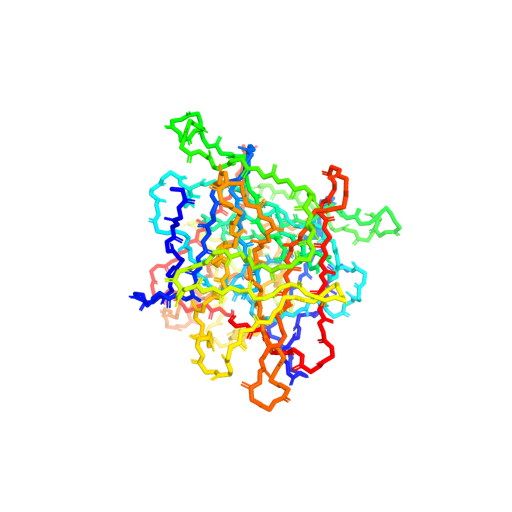.926 216 ASP BBB CA 1
ATOM 2098 C C . ASP B 1 115 ? -11.184 31.894 58.241 1.000 6.811 216 ASP BBB C 1
ATOM 2099 O O . ASP B 1 115 ? -12.019 31.199 57.666 1.000 7.506 216 ASP BBB O 1
ATOM 2104 N N . ASN B 1 116 ? -11.547 32.783 59.183 1.000 7.163 217 ASN BBB N 1
ATOM 2105 C CA . ASN B 1 116 ? -12.954 32.857 59.572 1.000 7.615 217 ASN BBB CA 1
ATOM 2106 C C . ASN B 1 116 ? -13.838 33.524 58.518 1.000 8.299 217 ASN BBB C 1
ATOM 2107 O O . ASN B 1 116 ? -15.053 33.388 58.586 1.000 10.117 217 ASN BBB O 1
ATOM 2112 N N . LYS B 1 117 ? -13.236 34.226 57.573 1.000 8.579 218 LYS BBB N 1
ATOM 2113 C CA . LYS B 1 117 ? -13.957 34.755 56.409 1.000 10.389 218 LYS BBB CA 1
ATOM 2114 C C . LYS B 1 117 ? -14.198 33.666 55.370 1.000 10.205 218 LYS BBB C 1
ATOM 2115 O O . LYS B 1 117 ? -14.841 33.943 54.351 1.000 12.569 218 LYS BBB O 1
ATOM 2121 N N . GLY B 1 118 ? -13.700 32.462 55.588 1.000 9.084 219 GLY BBB N 1
ATOM 2122 C CA . GLY B 1 118 ? -13.857 31.391 54.627 1.000 9.686 219 GLY BBB CA 1
ATOM 2123 C C . GLY B 1 118 ? -12.799 31.407 53.546 1.000 8.959 219 GLY BBB C 1
ATOM 2124 O O . GLY B 1 118 ? -12.956 30.678 52.558 1.000 10.905 219 GLY BBB O 1
ATOM 2125 N N . ARG B 1 119 ? -11.740 32.169 53.697 1.000 8.419 220 ARG BBB N 1
ATOM 2126 C CA . ARG B 1 119 ? -10.673 32.214 52.707 1.000 8.980 220 ARG BBB CA 1
ATOM 2127 C C . ARG B 1 119 ? -9.687 31.086 52.980 1.000 8.139 220 ARG BBB C 1
ATOM 2128 O O . ARG B 1 119 ? -9.223 30.922 54.116 1.000 8.489 220 ARG BBB O 1
ATOM 2136 N N . VAL B 1 120 ? -9.330 30.331 51.942 1.000 7.837 221 VAL BBB N 1
ATOM 2137 C CA . VAL B 1 120 ? -8.298 29.313 52.061 1.000 7.397 221 VAL BBB CA 1
ATOM 2138 C C . VAL B 1 120 ? -6.954 29.973 52.277 1.000 7.192 221 VAL BBB C 1
ATOM 2139 O O . VAL B 1 120 ? -6.577 30.883 51.536 1.000 8.374 221 VAL BBB O 1
ATOM 2143 N N . VAL B 1 121 ? -6.228 29.508 53.307 1.000 7.109 222 VAL BBB N 1
ATOM 2144 C CA . VAL B 1 121 ? -4.874 29.953 53.578 1.000 7.051 222 VAL BBB CA 1
ATOM 2145 C C . VAL B 1 121 ? -3.836 28.880 53.314 1.000 6.596 222 VAL BBB C 1
ATOM 2146 O O . VAL B 1 121 ? -2.655 29.208 53.236 1.000 7.354 222 VAL BBB O 1
ATOM 2150 N N . ALA B 1 122 ? -4.231 27.602 53.202 1.000 6.255 223 ALA BBB N 1
ATOM 2151 C CA . ALA B 1 122 ? -3.285 26.524 52.960 1.000 6.473 223 ALA BBB CA 1
ATOM 2152 C C . ALA B 1 122 ? -4.050 25.288 52.499 1.000 6.281 223 ALA BBB C 1
ATOM 2153 O O . ALA B 1 122 ? -5.244 25.148 52.768 1.000 6.908 223 ALA BBB O 1
ATOM 2155 N N . ILE B 1 123 ? -3.319 24.373 51.852 1.000 6.454 224 ILE BBB N 1
ATOM 2156 C CA . ILE B 1 123 ? -3.791 23.031 51.524 1.000 6.846 224 ILE BBB CA 1
ATOM 2157 C C . ILE B 1 123 ? -2.849 22.032 52.176 1.000 6.707 224 ILE BBB C 1
ATOM 2158 O O . ILE B 1 123 ? -1.628 22.156 52.024 1.000 6.963 224 ILE BBB O 1
ATOM 2163 N N . VAL B 1 124 ? -3.412 21.055 52.885 1.000 6.511 225 VAL BBB N 1
ATOM 2164 C CA . VAL B 1 124 ? -2.609 20.094 53.641 1.000 6.540 225 VAL BBB CA 1
ATOM 2165 C C . VAL B 1 124 ? -1.957 19.065 52.710 1.000 6.460 225 VAL BBB C 1
ATOM 2166 O O . VAL B 1 124 ? -2.632 18.444 51.895 1.000 7.311 225 VAL BBB O 1
ATOM 2170 N N . LEU B 1 125 ? -0.655 18.873 52.918 1.000 7.021 226 LEU BBB N 1
ATOM 2171 C CA . LEU B 1 125 ? 0.110 17.848 52.227 1.000 7.169 226 LEU BBB CA 1
ATOM 2172 C C . LEU B 1 125 ? 0.487 16.666 53.111 1.000 7.101 226 LEU BBB C 1
ATOM 2173 O O . LEU B 1 125 ? 0.604 15.531 52.618 1.000 8.280 226 LEU BBB O 1
ATOM 2178 N N . GLY B 1 126 ? 0.709 16.903 54.401 1.000 7.147 227 GLY BBB N 1
ATOM 2179 C CA . GLY B 1 126 ? 1.219 15.873 55.296 1.000 7.581 227 GLY BBB CA 1
ATOM 2180 C C . GLY B 1 126 ? 1.468 16.480 56.660 1.000 6.902 227 GLY BBB C 1
ATOM 2181 O O . GLY B 1 126 ? 1.152 17.653 56.893 1.000 7.171 227 GLY BBB O 1
ATOM 2182 N N . GLY B 1 127 ? 2.068 15.691 57.543 1.000 7.319 228 GLY BBB N 1
ATOM 2183 C CA . GLY B 1 127 ? 2.303 16.168 58.904 1.000 7.683 228 GLY BBB CA 1
ATOM 2184 C C . GLY B 1 127 ? 3.536 15.514 59.511 1.000 7.001 228 GLY BBB C 1
ATOM 2185 O O . GLY B 1 127 ? 3.790 14.320 59.278 1.000 8.239 228 GLY BBB O 1
ATOM 2186 N N . ALA B 1 128 ? 4.266 16.303 60.296 1.000 7.066 229 ALA BBB N 1
ATOM 2187 C CA . ALA B 1 128 ? 5.414 15.827 61.059 1.000 7.167 229 ALA BBB CA 1
ATOM 2188 C C . ALA B 1 128 ? 5.004 15.685 62.517 1.000 6.821 229 ALA BBB C 1
ATOM 2189 O O . ALA B 1 128 ? 4.610 16.652 63.170 1.000 7.279 229 ALA BBB O 1
ATOM 2191 N N . ASN B 1 129 ? 5.058 14.455 63.019 1.000 7.529 230 ASN BBB N 1
ATOM 2192 C CA . ASN B 1 129 ? 4.712 14.146 64.393 1.000 7.849 230 ASN BBB CA 1
ATOM 2193 C C . ASN B 1 129 ? 5.815 14.656 65.299 1.000 8.161 230 ASN BBB C 1
ATOM 2194 O O . ASN B 1 129 ? 6.932 14.109 65.271 1.000 10.987 230 ASN BBB O 1
ATOM 2199 N N . GLU B 1 130 ? 5.529 15.677 66.099 1.000 7.858 231 GLU BBB N 1
ATOM 2200 C CA . GLU B 1 130 ? 6.502 16.312 66.984 1.000 8.647 231 GLU BBB CA 1
ATOM 2201 C C . GLU B 1 130 ? 6.158 16.061 68.448 1.000 9.857 231 GLU BBB C 1
ATOM 2202 O O . GLU B 1 130 ? 6.662 16.785 69.316 1.000 14.231 231 GLU BBB O 1
ATOM 2208 N N . GLY B 1 131 ? 5.349 15.052 68.724 1.000 8.812 232 GLY BBB N 1
ATOM 2209 C CA . GLY B 1 131 ? 4.933 14.751 70.088 1.000 8.715 232 GLY BBB CA 1
ATOM 2210 C C . GLY B 1 131 ? 3.442 15.053 70.223 1.000 8.150 232 GLY BBB C 1
ATOM 2211 O O . GLY B 1 131 ? 2.628 14.524 69.482 1.000 8.292 232 GLY BBB O 1
ATOM 2212 N N . ALA B 1 132 ? 3.088 15.909 71.184 1.000 8.327 233 ALA BBB N 1
ATOM 2213 C CA . ALA B 1 132 ? 1.690 16.271 71.361 1.000 8.538 233 ALA BBB CA 1
ATOM 2214 C C . ALA B 1 132 ? 1.090 16.983 70.139 1.000 7.327 233 ALA BBB C 1
ATOM 2215 O O . ALA B 1 132 ? -0.106 16.905 69.921 1.000 8.521 233 ALA BBB O 1
ATOM 2217 N N . ARG B 1 133 ? 1.943 17.681 69.402 1.000 7.730 234 ARG BBB N 1
ATOM 2218 C CA . ARG B 1 133 ? 1.524 18.435 68.225 1.000 7.876 234 ARG BBB CA 1
ATOM 2219 C C . ARG B 1 133 ? 2.192 17.882 66.978 1.000 7.063 234 ARG BBB C 1
ATOM 2220 O O . ARG B 1 133 ? 3.294 17.308 67.023 1.000 7.814 234 ARG BBB O 1
ATOM 2228 N N . THR B 1 134 ? 1.475 18.069 65.873 1.000 6.662 235 THR BBB N 1
ATOM 2229 C CA . THR B 1 134 ? 1.925 17.700 64.536 1.000 6.373 235 THR BBB CA 1
ATOM 2230 C C . THR B 1 134 ? 1.986 18.961 63.693 1.000 6.924 235 THR BBB C 1
ATOM 2231 O O . THR B 1 134 ? 1.003 19.723 63.646 1.000 7.416 235 THR BBB O 1
ATOM 2235 N N . ALA B 1 135 ? 3.133 19.202 63.065 1.000 6.600 236 ALA BBB N 1
ATOM 2236 C CA . ALA B 1 135 ? 3.348 20.365 62.219 1.000 6.915 236 ALA BBB CA 1
ATOM 2237 C C . ALA B 1 135 ? 3.023 19.985 60.780 1.000 6.562 236 ALA BBB C 1
ATOM 2238 O O . ALA B 1 135 ? 3.490 18.967 60.282 1.000 7.409 236 ALA BBB O 1
ATOM 2240 N N . LEU B 1 136 ? 2.195 20.780 60.125 1.000 6.737 237 LEU BBB N 1
ATOM 2241 C CA . LEU B 1 136 ? 1.701 20.431 58.805 1.000 6.777 237 LEU BBB CA 1
ATOM 2242 C C . LEU B 1 136 ? 2.628 20.907 57.701 1.000 7.026 237 LEU BBB C 1
ATOM 2243 O O . LEU B 1 136 ? 3.134 22.012 57.695 1.000 8.349 237 LEU BBB O 1
ATOM 2248 N N . SER B 1 137 ? 2.799 20.024 56.714 1.000 6.881 238 SER BBB N 1
ATOM 2249 C CA . SER B 1 137 ? 3.336 20.384 55.415 1.000 6.968 238 SER BBB CA 1
ATOM 2250 C C . SER B 1 137 ? 2.180 20.885 54.559 1.000 6.436 238 SER BBB C 1
ATOM 2251 O O . SER B 1 137 ? 1.134 20.243 54.524 1.000 6.737 238 SER BBB O 1
ATOM 2254 N N . VAL B 1 138 ? 2.374 22.051 53.945 1.000 6.834 239 VAL BBB N 1
ATOM 2255 C CA . VAL B 1 138 ? 1.295 22.728 53.241 1.000 6.672 239 VAL BBB CA 1
ATOM 2256 C C . VAL B 1 138 ? 1.766 23.353 51.944 1.000 6.567 239 VAL BBB C 1
ATOM 2257 O O . VAL B 1 138 ? 2.918 23.765 51.814 1.000 7.840 239 VAL BBB O 1
ATOM 2261 N N . VAL B 1 139 ? 0.811 23.510 51.038 1.000 6.705 240 VAL BBB N 1
ATOM 2262 C CA . VAL B 1 139 ? 0.844 24.555 50.022 1.000 7.455 240 VAL BBB CA 1
ATOM 2263 C C . VAL B 1 139 ? 0.234 25.798 50.657 1.000 7.449 240 VAL BBB C 1
ATOM 2264 O O . VAL B 1 139 ? -0.819 25.717 51.299 1.000 8.128 240 VAL BBB O 1
ATOM 2268 N N . THR B 1 140 ? 0.894 26.938 50.501 1.000 7.641 241 THR BBB N 1
ATOM 2269 C CA . THR B 1 140 ? 0.389 28.187 51.043 1.000 7.829 241 THR BBB CA 1
ATOM 2270 C C . THR B 1 140 ? 0.903 29.323 50.169 1.000 8.638 241 THR BBB C 1
ATOM 2271 O O . THR B 1 140 ? 1.807 29.112 49.368 1.000 12.776 241 THR BBB O 1
ATOM 2275 N N . TRP B 1 141 ? 0.372 30.515 50.333 1.000 8.077 242 TRP BBB N 1
ATOM 2276 C CA . TRP B 1 141 ? 0.695 31.622 49.436 1.000 8.430 242 TRP BBB CA 1
ATOM 2277 C C . TRP B 1 141 ? 1.352 32.769 50.174 1.000 8.415 242 TRP BBB C 1
ATOM 2278 O O . TRP B 1 141 ? 0.850 33.200 51.209 1.000 10.891 242 TRP BBB O 1
ATOM 2289 N N . ASN B 1 142 ? 2.442 33.295 49.616 1.000 9.377 243 ASN BBB N 1
ATOM 2290 C CA . ASN B 1 142 ? 2.881 34.621 50.033 1.000 10.330 243 ASN BBB CA 1
ATOM 2291 C C . ASN B 1 142 ? 2.240 35.639 49.105 1.000 10.370 243 ASN BBB C 1
ATOM 2292 O O . ASN B 1 142 ? 1.460 35.291 48.223 1.000 10.436 243 ASN BBB O 1
ATOM 2297 N N . LYS B 1 143 ? 2.517 36.925 49.357 1.000 12.429 244 LYS BBB N 1
ATOM 2298 C CA . LYS B 1 143 ? 1.863 37.987 48.595 1.000 14.426 244 LYS BBB CA 1
ATOM 2299 C C . LYS B 1 143 ? 2.221 37.895 47.119 1.000 14.969 244 LYS BBB C 1
ATOM 2300 O O . LYS B 1 143 ? 1.490 38.469 46.302 1.000 17.493 244 LYS BBB O 1
ATOM 2306 N N . ASP B 1 144 ? 3.339 37.259 46.772 1.000 14.695 245 ASP BBB N 1
ATOM 2307 C CA . ASP B 1 144 ? 3.788 37.159 45.374 1.000 22.128 245 ASP BBB CA 1
ATOM 2308 C C . ASP B 1 144 ? 3.417 35.839 44.697 1.000 15.392 245 ASP BBB C 1
ATOM 2309 O O . ASP B 1 144 ? 3.103 35.850 43.500 1.000 18.283 245 ASP BBB O 1
ATOM 2314 N N . MET B 1 145 ? 3.522 34.700 45.393 1.000 13.650 246 MET BBB N 1
ATOM 2315 C CA . MET B 1 145 ? 3.396 33.409 44.711 1.000 15.928 246 MET BBB CA 1
ATOM 2316 C C . MET B 1 145 ? 3.056 32.273 45.678 1.000 12.701 246 MET BBB C 1
ATOM 2317 O O . MET B 1 145 ? 3.188 32.413 46.895 1.000 11.856 246 MET BBB O 1
ATOM 2322 N N . VAL B 1 146 ? 2.673 31.148 45.103 1.000 11.715 247 VAL BBB N 1
ATOM 2323 C CA . VAL B 1 146 ? 2.505 29.910 45.863 1.000 10.478 247 VAL BBB CA 1
ATOM 2324 C C . VAL B 1 146 ? 3.848 29.425 46.361 1.000 10.079 247 VAL BBB C 1
ATOM 2325 O O . VAL B 1 146 ? 4.900 29.682 45.756 1.000 12.081 247 VAL BBB O 1
ATOM 2329 N N . THR B 1 147 ? 3.792 28.679 47.459 1.000 9.605 248 THR BBB N 1
ATOM 2330 C CA A THR B 1 147 ? 4.960 28.064 48.082 0.500 11.212 248 THR BBB CA 1
ATOM 2331 C CA B THR B 1 147 ? 4.958 28.068 48.094 0.500 9.719 248 THR BBB CA 1
ATOM 2332 C C . THR B 1 147 ? 4.553 26.722 48.678 1.000 9.311 248 THR BBB C 1
ATOM 2333 O O . THR B 1 147 ? 3.365 26.471 48.892 1.000 9.792 248 THR BBB O 1
ATOM 2340 N N . LYS B 1 148 ? 5.551 25.902 48.970 1.000 10.080 249 LYS BBB N 1
ATOM 2341 C CA . LYS B 1 148 ? 5.377 24.651 49.703 1.000 9.070 249 LYS BBB CA 1
ATOM 2342 C C . LYS B 1 148 ? 6.287 24.703 50.923 1.000 9.010 249 LYS BBB C 1
ATOM 2343 O O . LYS B 1 148 ? 7.497 24.960 50.792 1.000 11.535 249 LYS BBB O 1
ATOM 2349 N N . ILE B 1 149 ? 5.715 24.492 52.104 1.000 9.043 250 ILE BBB N 1
ATOM 2350 C CA . ILE B 1 149 ? 6.443 24.559 53.367 1.000 9.889 250 ILE BBB CA 1
ATOM 2351 C C . ILE B 1 149 ? 6.299 23.212 54.029 1.000 9.214 250 ILE BBB C 1
ATOM 2352 O O . ILE B 1 149 ? 5.180 22.799 54.312 1.000 10.831 250 ILE BBB O 1
ATOM 2357 N N . THR B 1 150 ? 7.431 22.541 54.286 1.000 9.332 251 THR BBB N 1
ATOM 2358 C CA . THR B 1 150 ? 7.439 21.164 54.746 1.000 9.770 251 THR BBB CA 1
ATOM 2359 C C . THR B 1 150 ? 8.346 20.991 55.947 1.000 10.053 251 THR BBB C 1
ATOM 2360 O O . THR B 1 150 ? 9.578 21.021 55.809 1.000 12.501 251 THR BBB O 1
ATOM 2364 N N . PRO B 1 151 ? 7.797 20.800 57.152 1.000 9.018 252 PRO BBB N 1
ATOM 2365 C CA . PRO B 1 151 ? 8.613 20.559 58.337 1.000 10.635 252 PRO BBB CA 1
ATOM 2366 C C . PRO B 1 151 ? 9.464 19.306 58.178 1.000 11.489 252 PRO BBB C 1
ATOM 2367 O O . PRO B 1 151 ? 9.090 18.336 57.546 1.000 12.076 252 PRO BBB O 1
ATOM 2371 N N . GLU B 1 152 ? 10.625 19.336 58.844 1.000 12.792 253 GLU BBB N 1
ATOM 2372 C CA . GLU B 1 152 ? 11.419 18.120 58.952 1.000 14.397 253 GLU BBB CA 1
ATOM 2373 C C . GLU B 1 152 ? 10.580 16.995 59.553 1.000 12.878 253 GLU BBB C 1
ATOM 2374 O O . GLU B 1 152 ? 9.820 17.216 60.491 1.000 13.681 253 GLU BBB O 1
ATOM 2380 N N . GLY B 1 153 ? 10.757 15.791 59.031 1.000 13.145 254 GLY BBB N 1
ATOM 2381 C CA . GLY B 1 153 ? 10.046 14.635 59.565 1.000 13.298 254 GLY BBB CA 1
ATOM 2382 C C . GLY B 1 153 ? 8.617 14.455 59.059 1.000 11.886 254 GLY BBB C 1
ATOM 2383 O O . GLY B 1 153 ? 7.891 13.606 59.547 1.000 13.202 254 GLY BBB O 1
ATOM 2384 N N . THR B 1 154 ? 8.215 15.216 58.039 1.000 10.697 255 THR BBB N 1
ATOM 2385 C CA . THR B 1 154 ? 6.874 15.115 57.496 1.000 9.783 255 THR BBB CA 1
ATOM 2386 C C . THR B 1 154 ? 6.631 13.730 56.925 1.000 10.006 255 THR BBB C 1
ATOM 2387 O O . THR B 1 154 ? 7.466 13.196 56.164 1.000 12.333 255 THR BBB O 1
ATOM 2391 N N . GLU B 1 155 ? 5.472 13.166 57.227 1.000 9.953 256 GLU BBB N 1
ATOM 2392 C CA . GLU B 1 155 ? 4.905 12.044 56.499 1.000 11.005 256 GLU BBB CA 1
ATOM 2393 C C . GLU B 1 155 ? 3.840 12.581 55.564 1.000 9.976 256 GLU BBB C 1
ATOM 2394 O O . GLU B 1 155 ? 2.941 13.287 56.010 1.000 9.513 256 GLU BBB O 1
ATOM 2400 N N . GLU B 1 156 ? 3.945 12.267 54.270 1.000 11.193 257 GLU BBB N 1
ATOM 2401 C CA . GLU B 1 156 ? 2.934 12.690 53.324 1.000 10.710 257 GLU BBB CA 1
ATOM 2402 C C . GLU B 1 156 ? 1.620 12.019 53.693 1.000 11.293 257 GLU BBB C 1
ATOM 2403 O O . GLU B 1 156 ? 1.575 10.838 54.065 1.000 13.667 257 GLU BBB O 1
ATOM 2409 N N . TRP B 1 157 ? 0.538 12.743 53.552 1.000 10.320 258 TRP BBB N 1
ATOM 2410 C CA . TRP B 1 157 ? -0.775 12.212 53.877 1.000 12.536 258 TRP BBB CA 1
ATOM 2411 C C . TRP B 1 157 ? -1.471 11.737 52.605 1.000 19.567 258 TRP BBB C 1
ATOM 2412 O O . TRP B 1 157 ? -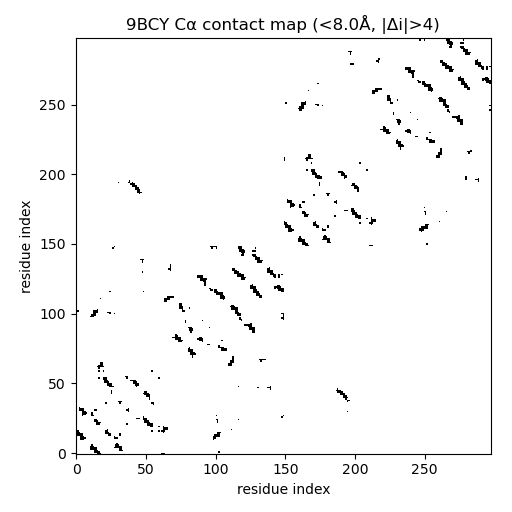1.068 12.056 51.481 1.000 12.337 258 TRP BBB O 1
#

Nearest PDB structures (foldseek):
  8yvy-assembly1_D  TM=9.788E-01  e=8.768E-24  Semliki Forest virus 4
  7vga-assembly1_C  TM=9.732E-01  e=2.686E-23  Getah virus
  6nk6-assembly1_J  TM=9.586E-01  e=5.372E-23  Chikungunya virus strain Senegal 37997
  4agj-assembly1_A  TM=9.810E-01  e=4.032E-21  Aura virus
  8ufb-assembly1_C  TM=9.745E-01  e=3.624E-21  Eastern equine encephalitis virus

Secondary structure (P-SEA, 3-state):
cbbbbbcccccccccccccccccccccccccccccccccbbbbbcccccbbbccccccccccbbbbccccccbbbbccccccccccccccccccccccccccbbbbcccccccbbbcbbbbcccbbbbbcccccccbbbbbbccccccc/cbbbbbccccccccccccccccccccccccccccccccccccccccccccccccccccccccccccccccccbbbbccccccccccccccccccccccccccbbbbccccccccccccccccccbbbbbcccccccbbbbbbccccccc

Sequence (298 aa):
CIFEVKKHEGKVTGYACCLVGDDKVMKPAHVPGVVIDNIDDDLARLSSYKKSSSKYDLECCAQIPVAMKSDASSKKYTHEKPEGHYNWHYGAVQYTGGRFTVPTGVGKPGDSSGRPIFDNKGRVVAIVLGGANEGARTALSVVTWNNKDMVTTKITPEGTEEWCIFEVKHEGKVTGYACCLVGDKVMKPAHVPGVIDNIDLARLSSYKKSSKYDLECAQIIPVVAMKSSDASSKYTHEKPEGHYNWHYGAVQYTTGGRRFTVPTGVGKPGDSGRPIFDNKGRVVAIVLGGANEGARTALSVVTWNKDMVTTKITPEGTEEW

B-factor: mean 15.24, std 18.39, range [5.2, 362.04]

Foldseek 3Di:
DKWFFDDPRDGQEIWAAEQQKTKAQQPGDGATPDPVRRPDAWDADPQQSITMDGDDPVCNVVHAYADQDDDFDWWAWPQGIWGADPNWTKDFPPSDDRSHFQTFIAHPVRHTAWTFFWWACPDRMITTFTFGDDGNDTHTDADPRTDGD/DKFFFDDPRDGQEIWAFEQQKTKAQQVGDGATPDVVVRPFQWDDDPQASMTIGGHDPVCRVVHFYADQDDDFDWWAWPQGIWGADPNWTKDFPPSDDGSHFNTFIGHPVRHTAWTFFWWACPDRMTTTWTFGDHPPGIHTDDDPRTDTD

Radius of gyration: 21.72 Å; Cα contacts (8 Å, |Δi|>4): 827; chains: 2; bounding box: 39×52×66 Å